Protein AF-A0A382YH97-F1 (afdb_monomer_lite)

pLDDT: mean 84.21, std 9.86, range [44.25, 97.88]

Radius of gyration: 68.66 Å; chains: 1; bounding box: 132×44×190 Å

Organism: NCBI:txid408172

InterPro domains:
  IPR027705 Flotillin family [PTHR13806] (41-258)

Structure (mmCIF, N/CA/C/O backbone):
data_AF-A0A382YH97-F1
#
_entry.id   AF-A0A382YH97-F1
#
loop_
_atom_site.group_PDB
_atom_site.id
_atom_site.type_symbol
_atom_site.label_atom_id
_atom_site.label_alt_id
_atom_site.label_comp_id
_atom_site.label_asym_id
_atom_site.label_entity_id
_atom_site.label_seq_id
_atom_site.pdbx_PDB_ins_code
_atom_site.Cartn_x
_atom_site.Cartn_y
_atom_site.Cartn_z
_atom_site.occupancy
_atom_site.B_iso_or_equiv
_atom_site.auth_seq_id
_atom_site.auth_comp_id
_atom_site.auth_asym_id
_atom_site.auth_atom_id
_atom_site.pdbx_PDB_model_num
ATOM 1 N N . ILE A 1 1 ? 6.482 5.752 -16.932 1.00 76.50 1 ILE A N 1
ATOM 2 C CA . ILE A 1 1 ? 7.876 5.885 -16.441 1.00 76.50 1 ILE A CA 1
ATOM 3 C C . ILE A 1 1 ? 8.528 7.041 -17.185 1.00 76.50 1 ILE A C 1
ATOM 5 O O . ILE A 1 1 ? 8.410 7.076 -18.403 1.00 76.50 1 ILE A O 1
ATOM 9 N N . VAL A 1 2 ? 9.173 7.966 -16.483 1.00 83.19 2 VAL A N 1
ATOM 10 C CA . VAL A 1 2 ? 10.033 9.010 -17.046 1.00 83.19 2 VAL A CA 1
ATOM 11 C C . VAL A 1 2 ? 11.457 8.695 -16.613 1.00 83.19 2 VAL A C 1
ATOM 13 O O . VAL A 1 2 ? 11.720 8.506 -15.424 1.00 83.19 2 VAL A O 1
ATOM 16 N N . VAL A 1 3 ? 12.354 8.589 -17.588 1.00 86.56 3 VAL A N 1
ATOM 17 C CA . VAL A 1 3 ? 13.761 8.247 -17.381 1.00 86.56 3 VAL A CA 1
ATOM 18 C C . VAL A 1 3 ? 14.615 9.257 -18.131 1.00 86.56 3 VAL A C 1
ATOM 20 O O . VAL A 1 3 ? 14.359 9.538 -19.301 1.00 86.56 3 VAL A O 1
ATOM 23 N N . ALA A 1 4 ? 15.615 9.799 -17.447 1.00 88.69 4 ALA A N 1
ATOM 24 C CA . ALA A 1 4 ? 16.628 10.665 -18.017 1.00 88.69 4 ALA A CA 1
ATOM 25 C C . ALA A 1 4 ? 17.878 9.839 -18.341 1.00 88.69 4 ALA A C 1
ATOM 27 O O . ALA A 1 4 ? 18.401 9.119 -17.489 1.00 88.69 4 ALA A O 1
ATOM 28 N N . PHE A 1 5 ? 18.351 9.955 -19.579 1.00 88.56 5 PHE A N 1
ATOM 29 C CA . PHE A 1 5 ? 19.572 9.313 -20.052 1.00 88.56 5 PHE A CA 1
ATOM 30 C C . PHE A 1 5 ? 20.650 10.376 -20.228 1.00 88.56 5 PHE A C 1
ATOM 32 O O . PHE A 1 5 ? 20.462 11.329 -20.986 1.00 88.56 5 PHE A O 1
ATOM 39 N N . TYR A 1 6 ? 21.778 10.201 -19.547 1.00 88.06 6 TYR A N 1
ATOM 40 C CA . TYR A 1 6 ? 22.937 11.071 -19.684 1.00 88.06 6 TYR A CA 1
ATOM 41 C C . TYR A 1 6 ? 23.917 10.417 -20.644 1.00 88.06 6 TYR A C 1
ATOM 43 O O . TYR A 1 6 ? 24.452 9.343 -20.370 1.00 88.06 6 TYR A O 1
ATOM 51 N N . ILE A 1 7 ? 24.125 11.055 -21.791 1.00 86.56 7 ILE A N 1
ATOM 52 C CA . ILE A 1 7 ? 25.067 10.603 -22.810 1.00 86.56 7 ILE A CA 1
ATOM 53 C C . ILE A 1 7 ? 26.174 11.633 -22.970 1.00 86.56 7 ILE A C 1
ATOM 55 O O . ILE A 1 7 ? 25.932 12.838 -22.901 1.00 86.56 7 ILE A O 1
ATOM 59 N N . LYS A 1 8 ? 27.387 11.156 -23.232 1.00 83.19 8 LYS A N 1
ATOM 60 C CA . LYS A 1 8 ? 28.523 12.013 -23.560 1.00 83.19 8 LYS A CA 1
ATOM 61 C C . LYS A 1 8 ? 29.226 11.529 -24.810 1.00 83.19 8 LYS A C 1
ATOM 63 O O . LYS A 1 8 ? 29.323 10.330 -25.057 1.00 83.19 8 LYS A O 1
ATOM 68 N N . VAL A 1 9 ? 29.766 12.472 -25.568 1.00 77.81 9 VAL A N 1
ATOM 69 C CA . VAL A 1 9 ? 30.821 12.17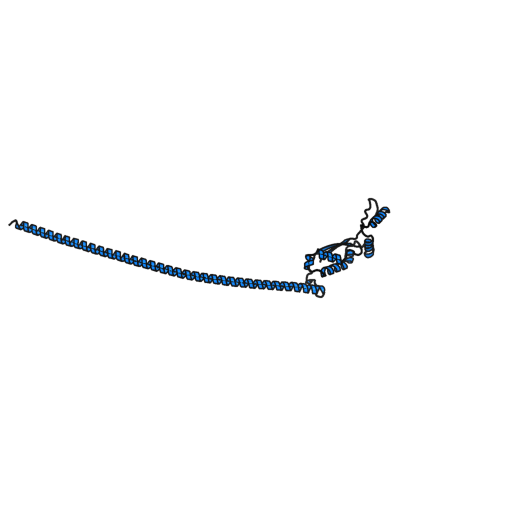3 -26.533 1.00 77.81 9 VAL A CA 1
ATOM 70 C C . VAL A 1 9 ? 32.127 12.368 -25.794 1.00 77.81 9 VAL A C 1
ATOM 72 O O . VAL A 1 9 ? 32.374 13.432 -25.225 1.00 77.81 9 VAL A O 1
ATOM 75 N N . ASN A 1 10 ? 32.961 11.337 -25.774 1.00 69.88 10 ASN A N 1
ATOM 76 C CA . ASN A 1 10 ? 34.305 11.489 -25.253 1.00 69.88 10 ASN A CA 1
ATOM 77 C C . ASN A 1 10 ? 35.066 12.379 -26.246 1.00 69.88 10 ASN A C 1
ATOM 79 O O . ASN A 1 10 ? 35.462 11.915 -27.310 1.00 69.88 10 ASN A O 1
ATOM 83 N N . TYR A 1 11 ? 35.211 13.665 -25.923 1.00 67.50 11 TYR A N 1
ATOM 84 C CA . TYR A 1 11 ? 36.037 14.597 -26.683 1.00 67.50 11 TYR A CA 1
ATOM 85 C C . TYR A 1 11 ? 37.346 14.846 -25.924 1.00 67.50 11 TYR A C 1
ATOM 87 O O . TYR A 1 11 ? 37.293 15.260 -24.759 1.00 67.50 11 TYR A O 1
ATOM 95 N N . PRO A 1 12 ? 38.522 14.594 -26.526 1.00 64.69 12 PRO A N 1
ATOM 96 C CA . PRO A 1 12 ? 39.796 14.902 -25.901 1.00 64.69 12 PRO A CA 1
ATOM 97 C C . PRO A 1 12 ? 39.894 16.414 -25.712 1.00 64.69 12 PRO A C 1
ATOM 99 O O . PRO A 1 12 ? 39.844 17.187 -26.670 1.00 64.69 12 PRO A O 1
ATOM 102 N N . LYS A 1 13 ? 40.028 16.856 -24.462 1.00 65.25 13 LYS A N 1
ATOM 103 C CA . LYS A 1 13 ? 40.293 18.264 -24.180 1.00 65.25 13 LYS A CA 1
ATOM 104 C C . LYS A 1 13 ? 41.777 18.527 -24.423 1.00 65.25 13 LYS A C 1
ATOM 106 O O . LYS A 1 13 ? 42.600 18.206 -23.571 1.00 65.25 13 LYS A O 1
ATOM 111 N N . VAL A 1 14 ? 42.100 19.115 -25.570 1.00 69.62 14 VAL A N 1
ATOM 112 C CA . VAL A 1 14 ? 43.449 19.616 -25.853 1.00 69.62 14 VAL A CA 1
ATOM 113 C C . VAL A 1 14 ? 43.621 20.942 -25.108 1.00 69.62 14 VAL A C 1
ATOM 115 O O . VAL A 1 14 ? 42.867 21.891 -25.331 1.00 69.62 14 VAL A O 1
ATOM 118 N N . ASN A 1 15 ? 44.574 21.003 -24.178 1.00 76.62 15 ASN A N 1
ATOM 119 C CA . ASN A 1 15 ? 44.917 22.245 -23.485 1.00 76.62 15 ASN A CA 1
ATOM 120 C C . ASN A 1 15 ? 45.930 23.018 -24.333 1.00 76.62 15 ASN A C 1
ATOM 122 O O . ASN A 1 15 ? 47.130 22.765 -24.253 1.00 76.62 15 ASN A O 1
ATOM 126 N N . TYR A 1 16 ? 45.435 23.950 -25.143 1.00 80.00 16 TYR A N 1
ATOM 127 C CA . TYR A 1 16 ? 46.284 24.869 -25.894 1.00 80.00 16 TYR A CA 1
ATOM 128 C C . TYR A 1 16 ? 46.872 25.932 -24.946 1.00 80.00 16 TYR A C 1
ATOM 130 O O . TYR A 1 16 ? 46.104 26.564 -24.215 1.00 80.00 16 TYR A O 1
ATOM 138 N N . PRO A 1 17 ? 48.203 26.128 -24.914 1.00 82.00 17 PRO A N 1
ATOM 139 C CA . PRO A 1 17 ? 48.830 27.239 -24.201 1.00 82.00 17 PRO A CA 1
ATOM 140 C C . PRO A 1 17 ? 48.345 28.599 -24.723 1.00 82.00 17 PRO A C 1
ATOM 142 O O . PRO A 1 17 ? 47.982 28.724 -25.894 1.00 82.00 17 PRO A O 1
ATOM 145 N N . ASP A 1 18 ? 48.375 29.629 -23.872 1.00 78.94 18 ASP A N 1
ATOM 146 C CA . ASP A 1 18 ? 47.971 30.987 -24.251 1.00 78.94 18 ASP A CA 1
ATOM 147 C C . ASP A 1 18 ? 48.744 31.471 -25.492 1.00 78.94 18 ASP A C 1
ATOM 149 O O . ASP A 1 18 ? 49.974 31.526 -25.496 1.00 78.94 18 ASP A O 1
ATOM 153 N N . GLY A 1 19 ? 48.007 31.829 -26.549 1.00 78.56 19 GLY A N 1
ATOM 154 C CA . GLY A 1 19 ? 48.562 32.297 -27.824 1.00 78.56 19 GLY A CA 1
ATOM 155 C C . GLY A 1 19 ? 48.766 31.219 -28.895 1.00 78.56 19 GLY A C 1
ATOM 156 O O . GLY A 1 19 ? 49.115 31.569 -30.020 1.00 78.56 19 GLY A O 1
ATOM 157 N N . VAL A 1 20 ? 48.513 29.938 -28.597 1.00 80.81 20 VAL A N 1
ATOM 158 C CA . VAL A 1 20 ? 48.566 28.853 -29.590 1.00 80.81 20 VAL A CA 1
ATOM 159 C C . VAL A 1 20 ? 47.185 28.642 -30.203 1.00 80.81 20 VAL A C 1
ATOM 161 O O . VAL A 1 20 ? 46.253 28.184 -29.542 1.00 80.81 20 VAL A O 1
ATOM 164 N N . GLU A 1 21 ? 47.046 28.952 -31.491 1.00 82.81 21 GLU A N 1
ATOM 165 C CA . GLU A 1 21 ? 45.813 28.666 -32.227 1.00 82.81 21 GLU A CA 1
ATOM 166 C C . GLU A 1 21 ? 45.683 27.158 -32.520 1.00 82.81 21 GLU A C 1
ATOM 168 O O . GLU A 1 21 ? 46.679 26.534 -32.905 1.00 82.81 21 GLU A O 1
ATOM 173 N N . PRO A 1 22 ? 44.478 26.561 -32.424 1.00 78.50 22 PRO A N 1
ATOM 174 C CA . PRO A 1 22 ? 44.271 25.133 -32.688 1.00 78.50 22 PRO A CA 1
ATOM 175 C C . PRO A 1 22 ? 44.729 24.669 -34.078 1.00 78.50 22 PRO A C 1
ATOM 177 O O . PRO A 1 22 ? 45.238 23.558 -34.220 1.00 78.50 22 PRO A O 1
ATOM 180 N N . ASP A 1 23 ? 44.596 25.533 -35.088 1.00 80.94 23 ASP A N 1
ATOM 181 C CA . ASP A 1 23 ? 44.947 25.230 -36.481 1.00 80.94 23 ASP A CA 1
ATOM 182 C C . ASP A 1 23 ? 46.430 25.472 -36.816 1.00 80.94 23 ASP A C 1
ATOM 184 O O . ASP A 1 23 ? 46.890 25.104 -37.908 1.00 80.94 23 ASP A O 1
ATOM 188 N N . SER A 1 24 ? 47.189 26.063 -35.884 1.00 86.31 24 SER A N 1
ATOM 189 C CA . SER A 1 24 ? 48.628 26.293 -36.026 1.00 86.31 24 SER A CA 1
ATOM 190 C C . SER A 1 24 ? 49.413 24.975 -36.029 1.00 86.31 24 SER A C 1
ATOM 192 O O . SER A 1 24 ? 48.932 23.935 -35.577 1.00 86.31 24 SER A O 1
ATOM 194 N N . ALA A 1 25 ? 50.649 25.001 -36.536 1.00 83.62 25 ALA A N 1
ATOM 195 C CA . ALA A 1 25 ? 51.511 23.817 -36.530 1.00 83.62 25 ALA A CA 1
ATOM 196 C C . ALA A 1 25 ? 51.752 23.290 -35.101 1.00 83.62 25 ALA A C 1
ATOM 198 O O . ALA A 1 25 ? 51.715 22.084 -34.880 1.00 83.62 25 ALA A O 1
ATOM 199 N N . GLU A 1 26 ? 51.919 24.192 -34.131 1.00 81.50 26 GLU A N 1
ATOM 200 C CA . GLU A 1 26 ? 52.096 23.861 -32.712 1.00 81.50 26 GLU A CA 1
ATOM 201 C C . GLU A 1 26 ? 50.804 23.303 -32.089 1.00 81.50 26 GLU A C 1
ATOM 203 O O . GLU A 1 26 ? 50.843 22.312 -31.360 1.00 81.50 26 GLU A O 1
ATOM 208 N N . GLY A 1 27 ? 49.644 23.866 -32.445 1.00 81.44 27 GLY A N 1
ATOM 209 C CA . GLY A 1 27 ? 48.335 23.361 -32.022 1.00 81.44 27 GLY A CA 1
ATOM 210 C C . GLY A 1 27 ? 48.033 21.950 -32.542 1.00 81.44 27 GLY A C 1
ATOM 211 O O . GLY A 1 27 ? 47.512 21.113 -31.803 1.00 81.44 27 GLY A O 1
ATOM 212 N N . LYS A 1 28 ? 48.417 21.643 -33.785 1.00 81.62 28 LYS A N 1
ATOM 213 C CA . LYS A 1 28 ? 48.241 20.307 -34.381 1.00 81.62 28 LYS A CA 1
ATOM 214 C C . LYS A 1 28 ? 49.115 19.244 -33.720 1.00 81.62 28 LYS A C 1
ATOM 216 O O . LYS A 1 28 ? 48.638 18.138 -33.500 1.00 81.62 28 LYS A O 1
ATOM 221 N N . VAL A 1 29 ? 50.348 19.583 -33.341 1.00 82.56 29 VAL A N 1
ATOM 222 C CA . VAL A 1 29 ? 51.234 18.662 -32.606 1.00 82.56 29 VAL A CA 1
ATOM 223 C C . VAL A 1 29 ? 50.662 18.344 -31.223 1.00 82.56 29 VAL A C 1
ATOM 225 O O . VAL A 1 29 ? 50.563 17.176 -30.859 1.00 82.56 29 VAL A O 1
ATOM 228 N N . LEU A 1 30 ? 50.192 19.356 -30.485 1.00 79.44 30 LEU A N 1
ATOM 229 C CA . LEU A 1 30 ? 49.526 19.156 -29.189 1.00 79.44 30 LEU A CA 1
ATOM 230 C C . LEU A 1 30 ? 48.261 18.294 -29.310 1.00 79.44 30 LEU A C 1
ATOM 232 O O . LEU A 1 30 ? 47.969 17.473 -28.437 1.00 79.44 30 LEU A O 1
ATOM 236 N N . TRP A 1 31 ? 47.509 18.472 -30.396 1.00 75.12 31 TRP A N 1
ATOM 237 C CA . TRP A 1 31 ? 46.348 17.649 -30.723 1.00 75.12 31 TRP A CA 1
ATOM 238 C C . TRP A 1 31 ? 46.755 16.187 -30.976 1.00 75.12 31 TRP A C 1
ATOM 240 O O . TRP A 1 31 ? 46.174 15.289 -30.371 1.00 75.12 31 TRP A O 1
ATOM 250 N N . GLU A 1 32 ? 47.790 15.935 -31.782 1.00 74.88 32 GLU A N 1
ATOM 251 C CA . GLU A 1 32 ? 48.299 14.582 -32.063 1.00 74.88 32 GLU A CA 1
ATOM 252 C C . GLU A 1 32 ? 48.856 13.888 -30.808 1.00 74.88 32 GLU A C 1
ATOM 254 O O . GLU A 1 32 ? 48.599 12.703 -30.585 1.00 74.88 32 GLU A O 1
ATOM 259 N N . GLU A 1 33 ? 49.568 14.615 -29.945 1.00 76.88 33 GLU A N 1
ATOM 260 C CA . GLU A 1 33 ? 50.068 14.098 -28.665 1.00 76.88 33 GLU A CA 1
ATOM 261 C C . GLU A 1 33 ? 48.929 13.741 -27.705 1.00 76.88 33 GLU A C 1
ATOM 263 O O . GLU A 1 33 ? 48.934 12.664 -27.100 1.00 76.88 33 GLU A O 1
ATOM 268 N N . THR A 1 34 ? 47.916 14.607 -27.606 1.00 73.44 34 THR A N 1
ATOM 269 C CA . THR A 1 34 ? 46.727 14.353 -26.780 1.00 73.44 34 THR A CA 1
ATOM 270 C C . THR A 1 34 ? 45.977 13.1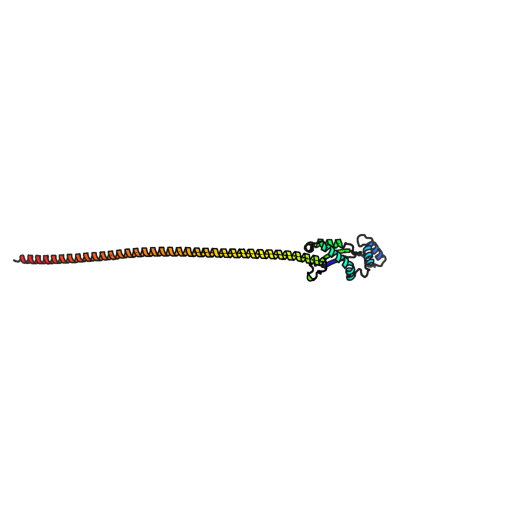15 -27.278 1.00 73.44 34 THR A C 1
ATOM 272 O O . THR A 1 34 ? 45.541 12.300 -26.465 1.00 73.44 34 THR A O 1
ATOM 275 N N . MET A 1 35 ? 45.900 12.917 -28.598 1.00 66.81 35 MET A N 1
ATOM 276 C CA . MET A 1 35 ? 45.179 11.797 -29.222 1.00 66.81 35 MET A CA 1
ATOM 277 C C . MET A 1 35 ? 45.916 10.465 -29.070 1.00 66.81 35 MET A C 1
ATOM 279 O O . MET A 1 35 ? 45.280 9.415 -28.996 1.00 66.81 35 MET A O 1
ATOM 283 N N . ASN A 1 36 ? 47.247 10.501 -28.979 1.00 69.00 36 ASN A N 1
ATOM 284 C CA . ASN A 1 36 ? 48.076 9.323 -28.726 1.00 69.00 36 ASN A CA 1
ATOM 285 C C . ASN A 1 36 ? 48.177 8.966 -27.232 1.00 69.00 36 ASN A C 1
ATOM 287 O O . ASN A 1 36 ? 48.573 7.849 -26.887 1.00 69.00 36 ASN A O 1
ATOM 291 N N . SER A 1 37 ? 47.808 9.880 -26.328 1.00 66.56 37 SER A N 1
ATOM 292 C CA . SER A 1 37 ? 47.741 9.592 -24.897 1.00 66.56 37 SER A CA 1
ATOM 293 C C . SER A 1 37 ? 46.524 8.701 -24.597 1.00 66.56 37 SER A C 1
ATOM 295 O O . SER A 1 37 ? 45.372 9.118 -24.661 1.00 66.56 37 SER A O 1
ATOM 297 N N . GLY A 1 38 ? 46.766 7.426 -24.280 1.00 54.78 38 GLY A N 1
ATOM 298 C CA . GLY A 1 38 ? 45.736 6.377 -24.167 1.00 54.78 38 GLY A CA 1
ATOM 299 C C . GLY A 1 38 ? 44.690 6.530 -23.046 1.00 54.78 38 GLY A C 1
ATOM 300 O O . GLY A 1 38 ? 44.029 5.550 -22.709 1.00 54.78 38 GLY A O 1
ATOM 301 N N . GLY A 1 39 ? 44.550 7.712 -22.439 1.00 53.97 39 GLY A N 1
ATOM 302 C CA . G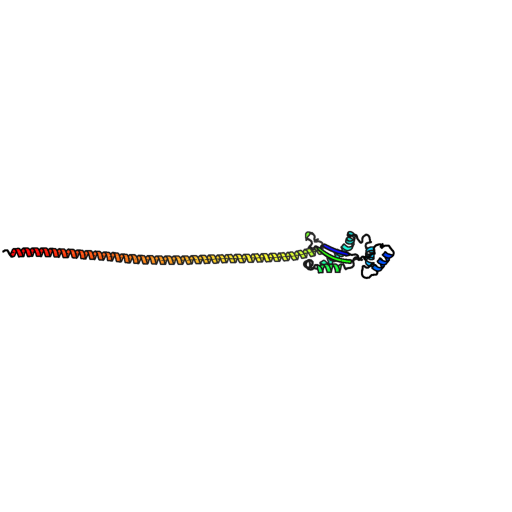LY A 1 39 ? 43.657 7.980 -21.308 1.00 53.97 39 GLY A CA 1
ATOM 303 C C . GLY A 1 39 ? 42.401 8.796 -21.628 1.00 53.97 39 GLY A C 1
ATOM 304 O O . GLY A 1 39 ? 41.476 8.800 -20.818 1.00 53.97 39 GLY A O 1
ATOM 305 N N . GLN A 1 40 ? 42.316 9.475 -22.774 1.00 53.78 40 GLN A N 1
ATOM 306 C CA . GLN A 1 40 ? 41.185 10.355 -23.078 1.00 53.78 40 GLN A CA 1
ATOM 307 C C . GLN A 1 40 ? 40.693 10.147 -24.504 1.00 53.78 40 GLN A C 1
ATOM 309 O O . GLN A 1 40 ? 41.377 10.519 -25.442 1.00 53.78 40 GLN A O 1
ATOM 314 N N . ALA A 1 41 ? 39.468 9.623 -24.622 1.00 56.78 41 ALA A N 1
ATOM 315 C CA . ALA A 1 41 ? 38.628 9.666 -25.819 1.00 56.78 41 ALA A CA 1
ATOM 316 C C . ALA A 1 41 ? 39.247 9.101 -27.109 1.00 56.78 41 ALA A C 1
ATOM 318 O O . ALA A 1 41 ? 40.081 9.724 -27.760 1.00 56.78 41 ALA A O 1
ATOM 319 N N . LYS A 1 42 ? 38.755 7.942 -27.557 1.00 66.19 42 LYS A N 1
ATOM 320 C CA . LYS A 1 42 ? 39.163 7.394 -28.850 1.00 66.19 42 LYS A CA 1
ATOM 321 C C . LYS A 1 42 ? 38.707 8.362 -29.938 1.00 66.19 42 LYS A C 1
ATOM 323 O O . LYS A 1 42 ? 37.511 8.561 -30.115 1.00 66.19 42 LYS A O 1
ATOM 328 N N . TYR A 1 43 ? 39.645 8.928 -30.692 1.00 68.62 43 TYR A N 1
ATOM 329 C CA . TYR A 1 43 ? 39.359 9.657 -31.933 1.00 68.62 43 TYR A CA 1
ATOM 330 C C . TYR A 1 43 ? 38.362 8.892 -32.829 1.00 68.62 43 TYR A C 1
ATOM 332 O O . TYR A 1 43 ? 37.491 9.486 -33.460 1.00 68.62 43 TYR A O 1
ATOM 340 N N . GLU A 1 44 ? 38.422 7.558 -32.783 1.00 74.00 44 GLU A N 1
ATOM 341 C CA . GLU A 1 44 ? 37.471 6.641 -33.413 1.00 74.00 44 GLU A CA 1
ATOM 342 C C . GLU A 1 44 ? 36.006 6.878 -33.009 1.00 74.00 44 GLU A C 1
ATOM 344 O O . GLU A 1 44 ? 35.129 6.780 -33.859 1.00 74.00 44 GLU A O 1
ATOM 349 N N . ASP A 1 45 ? 35.713 7.193 -31.745 1.00 77.12 45 ASP A N 1
ATOM 350 C CA . ASP A 1 45 ? 34.345 7.417 -31.263 1.00 77.12 45 ASP A CA 1
ATOM 351 C C . ASP A 1 45 ? 33.782 8.726 -31.830 1.00 77.12 45 ASP A C 1
ATOM 353 O O . ASP A 1 45 ? 32.662 8.750 -32.338 1.00 77.12 45 ASP A O 1
ATOM 357 N N . ILE A 1 46 ? 34.593 9.791 -31.866 1.00 77.12 46 ILE A N 1
ATOM 358 C CA . ILE A 1 46 ? 34.225 11.056 -32.525 1.00 77.12 46 ILE A CA 1
ATOM 359 C C . ILE A 1 46 ? 34.018 10.834 -34.023 1.00 77.12 46 ILE A C 1
ATOM 361 O O . ILE A 1 46 ? 33.045 11.324 -34.596 1.00 77.12 46 ILE A O 1
ATOM 365 N N . GLN A 1 47 ? 34.915 10.083 -34.663 1.00 79.69 47 GLN A N 1
ATOM 366 C CA . GLN A 1 47 ? 34.821 9.780 -36.084 1.00 79.69 47 GLN A CA 1
ATOM 367 C C . GLN A 1 47 ? 33.552 8.978 -36.403 1.00 79.69 47 GLN A C 1
ATOM 369 O O . GLN A 1 47 ? 32.862 9.302 -37.369 1.00 79.69 47 GLN A O 1
ATOM 374 N N . LYS A 1 48 ? 33.195 7.987 -35.575 1.00 80.81 48 LYS A N 1
ATOM 375 C CA . LYS A 1 48 ? 31.940 7.226 -35.697 1.00 80.81 48 LYS A CA 1
ATOM 376 C C . LYS A 1 48 ? 30.716 8.127 -35.569 1.00 80.81 48 LYS A C 1
ATOM 378 O O . LYS A 1 48 ? 29.809 8.026 -36.395 1.00 80.81 48 LYS A O 1
ATOM 383 N N . VAL A 1 49 ? 30.700 9.031 -34.587 1.00 81.62 49 VAL A N 1
ATOM 384 C CA . VAL A 1 49 ? 29.605 9.997 -34.409 1.00 81.62 49 VAL A CA 1
ATOM 385 C C . VAL A 1 49 ? 29.493 10.916 -35.625 1.00 81.62 49 VAL A C 1
ATOM 387 O O . VAL A 1 49 ? 28.410 11.060 -36.194 1.00 81.62 49 VAL A O 1
ATOM 390 N N . ALA A 1 50 ? 30.611 11.483 -36.080 1.00 80.44 50 ALA A N 1
ATOM 391 C CA . ALA A 1 50 ? 30.650 12.366 -37.241 1.00 80.44 50 ALA A CA 1
ATOM 392 C C . ALA A 1 50 ? 30.201 11.660 -38.532 1.00 80.44 50 ALA A C 1
ATOM 394 O O . ALA A 1 50 ? 29.502 12.264 -39.341 1.00 80.44 50 ALA A O 1
ATOM 395 N N . GLN A 1 51 ? 30.548 10.383 -38.716 1.00 80.56 51 GLN A N 1
ATOM 396 C CA . GLN A 1 51 ? 30.126 9.585 -39.872 1.00 80.56 51 GLN A CA 1
ATOM 397 C C . GLN A 1 51 ? 28.652 9.170 -39.812 1.00 80.56 51 GLN A C 1
ATOM 399 O O . GLN A 1 51 ? 27.995 9.111 -40.848 1.00 80.56 51 GLN A O 1
ATOM 404 N N . THR A 1 52 ? 28.131 8.875 -38.619 1.00 77.44 52 THR A N 1
ATOM 405 C CA . THR A 1 52 ? 26.768 8.346 -38.447 1.00 77.44 52 THR A CA 1
ATOM 406 C C . THR A 1 52 ? 25.724 9.459 -38.390 1.00 77.44 52 THR A C 1
ATOM 408 O O . THR A 1 52 ? 24.649 9.337 -38.972 1.00 77.44 52 THR A O 1
ATOM 411 N N . VAL A 1 53 ? 26.031 10.546 -37.678 1.00 78.38 53 VAL A N 1
ATOM 412 C CA . VAL A 1 53 ? 25.080 11.622 -37.351 1.00 78.38 53 VAL A CA 1
ATOM 413 C C . VAL A 1 53 ? 25.417 12.917 -38.096 1.00 78.38 53 VAL A C 1
ATOM 415 O O . VAL A 1 53 ? 24.512 13.654 -38.489 1.00 78.38 53 VAL A O 1
ATOM 418 N N . GLY A 1 54 ? 26.705 13.170 -38.351 1.00 78.50 54 GLY A N 1
ATOM 419 C CA . GLY A 1 54 ? 27.211 14.434 -38.891 1.00 78.50 54 GLY A CA 1
ATOM 420 C C . GLY A 1 54 ? 27.539 15.444 -37.788 1.00 78.50 54 GLY A C 1
ATOM 421 O O . GLY A 1 54 ? 26.840 15.521 -36.780 1.00 78.50 54 GLY A O 1
ATOM 422 N N . CYS A 1 55 ? 28.596 16.243 -37.974 1.00 73.81 55 CYS A N 1
ATOM 423 C CA . CYS A 1 55 ? 29.110 17.158 -36.942 1.00 73.81 55 CYS A CA 1
ATOM 424 C C . CYS A 1 55 ? 28.084 18.199 -36.466 1.00 73.81 55 CYS A C 1
ATOM 426 O O . CYS A 1 55 ? 28.030 18.502 -35.281 1.00 73.81 55 CYS A O 1
ATOM 428 N N . GLU A 1 56 ? 27.258 18.723 -37.374 1.00 73.25 56 GLU A N 1
ATOM 429 C CA . GLU A 1 56 ? 26.246 19.744 -37.061 1.00 73.25 56 GLU A CA 1
ATOM 430 C C . GLU A 1 56 ? 25.073 19.175 -36.247 1.00 73.25 56 GLU A C 1
ATOM 432 O O . GLU A 1 56 ? 24.503 19.853 -35.401 1.00 73.25 56 GLU A O 1
ATOM 437 N N . ARG A 1 57 ? 24.740 17.897 -36.463 1.00 74.06 57 ARG A N 1
ATOM 438 C CA . ARG A 1 57 ? 23.625 17.210 -35.794 1.00 74.06 57 ARG A CA 1
ATOM 439 C C . ARG A 1 57 ? 24.062 16.488 -34.521 1.00 74.06 57 ARG A C 1
ATOM 441 O O . ARG A 1 57 ? 23.216 16.071 -33.740 1.00 74.06 57 ARG A O 1
ATOM 448 N N . ALA A 1 58 ? 25.370 16.346 -34.304 1.00 76.44 58 ALA A N 1
ATOM 449 C CA . ALA A 1 58 ? 25.934 15.648 -33.154 1.00 76.44 58 ALA A CA 1
ATOM 450 C C . ALA A 1 58 ? 25.662 16.353 -31.812 1.00 76.44 58 ALA A C 1
ATOM 452 O O . ALA A 1 58 ? 25.753 15.705 -30.767 1.00 76.44 58 ALA A O 1
ATOM 453 N N . THR A 1 59 ? 25.336 17.650 -31.841 1.00 76.38 59 THR A N 1
ATOM 454 C CA . THR A 1 59 ? 25.009 18.487 -30.674 1.00 76.38 59 THR A CA 1
ATOM 455 C C . THR A 1 59 ? 23.528 18.876 -30.592 1.00 76.38 59 THR A C 1
ATOM 457 O O . THR A 1 59 ? 23.121 19.498 -29.612 1.00 76.38 59 THR A O 1
ATOM 460 N N . ASP A 1 60 ? 22.712 18.505 -31.584 1.00 83.94 60 ASP A N 1
ATOM 461 C CA . ASP A 1 60 ? 21.279 18.805 -31.615 1.00 83.94 60 ASP A CA 1
ATOM 462 C C . ASP A 1 60 ? 20.497 17.786 -30.771 1.00 83.94 60 ASP A C 1
ATOM 464 O O . ASP A 1 60 ? 20.424 16.596 -31.091 1.00 83.94 60 ASP A O 1
ATOM 468 N N . ILE A 1 61 ? 19.887 18.270 -29.687 1.00 82.19 61 ILE A N 1
ATOM 469 C CA . ILE A 1 61 ? 19.146 17.453 -28.719 1.00 82.19 61 ILE A CA 1
ATOM 470 C C . ILE A 1 61 ? 17.983 16.708 -29.382 1.00 82.19 61 ILE A C 1
ATOM 472 O O . ILE A 1 61 ? 17.773 15.530 -29.085 1.00 82.19 61 ILE A O 1
ATOM 476 N N . ASP A 1 62 ? 17.238 17.349 -30.283 1.00 85.25 62 ASP A N 1
ATOM 477 C CA . ASP A 1 62 ? 16.059 16.730 -30.895 1.00 85.25 62 ASP A CA 1
ATOM 478 C C . ASP A 1 62 ? 16.471 15.600 -31.842 1.00 85.25 62 ASP A C 1
ATOM 480 O O . ASP A 1 62 ? 15.824 14.551 -31.894 1.00 85.25 62 ASP A O 1
ATOM 484 N N . LYS A 1 63 ? 17.608 15.758 -32.529 1.00 82.62 63 LYS A N 1
ATOM 485 C CA . LYS A 1 63 ? 18.172 14.702 -33.381 1.00 82.62 63 LYS A CA 1
ATOM 486 C C . LYS A 1 63 ? 18.765 13.549 -32.593 1.00 82.62 63 LYS A C 1
ATOM 488 O O . LYS A 1 63 ? 18.586 12.401 -32.995 1.00 82.62 63 LYS A O 1
ATOM 493 N N . LEU A 1 64 ? 19.410 13.821 -31.463 1.00 82.50 64 LEU A N 1
ATOM 494 C CA . LEU A 1 64 ? 19.889 12.767 -30.568 1.00 82.50 64 LEU A CA 1
ATOM 495 C C . LEU A 1 64 ? 18.734 11.958 -29.978 1.00 82.50 64 LEU A C 1
ATOM 497 O O . LEU A 1 64 ? 18.827 10.733 -29.893 1.00 82.50 64 LEU A O 1
ATOM 501 N N . ARG A 1 65 ? 17.627 12.621 -29.624 1.00 85.06 65 ARG A N 1
ATOM 502 C CA . ARG A 1 65 ? 16.407 11.937 -29.184 1.00 85.06 65 ARG A CA 1
ATOM 503 C C . ARG A 1 65 ? 15.875 11.016 -30.272 1.00 85.06 65 ARG A C 1
ATOM 505 O O . ARG A 1 65 ? 15.740 9.829 -30.011 1.00 85.06 65 ARG A O 1
ATOM 512 N N . GLU A 1 66 ? 15.669 11.524 -31.485 1.00 85.44 66 GLU A N 1
ATOM 513 C CA . GLU A 1 66 ? 15.188 10.732 -32.629 1.00 85.44 66 GLU A CA 1
ATOM 514 C C . GLU A 1 66 ? 16.074 9.495 -32.893 1.00 85.44 66 GLU A C 1
ATOM 516 O O . GLU A 1 66 ? 15.574 8.416 -33.208 1.00 85.44 66 GLU A O 1
ATOM 521 N N . LEU A 1 67 ? 17.392 9.629 -32.706 1.00 84.94 67 LEU A N 1
ATOM 522 C CA . LEU A 1 67 ? 18.361 8.568 -32.979 1.00 84.94 67 LEU A CA 1
ATOM 523 C C . LEU A 1 67 ? 18.354 7.439 -31.935 1.00 84.94 67 LEU A C 1
ATOM 525 O O . LEU A 1 67 ? 18.571 6.279 -32.289 1.00 84.94 67 LEU A O 1
ATOM 529 N N . PHE A 1 68 ? 18.108 7.757 -30.660 1.00 87.62 68 PHE A N 1
ATOM 530 C CA . PHE A 1 68 ? 18.188 6.784 -29.562 1.00 87.62 68 PHE A CA 1
ATOM 531 C C . PHE A 1 68 ? 16.840 6.400 -28.941 1.00 87.62 68 PHE A C 1
ATOM 533 O O . PHE A 1 68 ? 16.779 5.404 -28.219 1.00 87.62 68 PHE A O 1
ATOM 540 N N . GLU A 1 69 ? 15.756 7.122 -29.232 1.00 87.69 69 GLU A N 1
ATOM 541 C CA . GLU A 1 69 ? 14.438 6.915 -28.619 1.00 87.69 69 GLU A CA 1
ATOM 542 C C . GLU A 1 69 ? 13.934 5.479 -28.781 1.00 87.69 69 GLU A C 1
ATOM 544 O O . GLU A 1 69 ? 13.494 4.872 -27.803 1.00 87.69 69 GLU A O 1
ATOM 549 N N . ALA A 1 70 ? 14.069 4.893 -29.973 1.00 87.81 70 ALA A N 1
ATOM 550 C CA . ALA A 1 70 ? 13.671 3.507 -30.213 1.00 87.81 70 ALA A CA 1
ATOM 551 C C . ALA A 1 70 ? 14.459 2.521 -29.330 1.00 87.81 70 ALA A C 1
ATOM 553 O O . ALA A 1 70 ? 13.859 1.686 -28.651 1.00 87.81 70 ALA A O 1
ATOM 554 N N . LYS A 1 71 ? 15.791 2.669 -29.272 1.00 88.12 71 LYS A N 1
ATOM 555 C CA . LYS A 1 71 ? 16.684 1.800 -28.488 1.00 88.12 71 LYS A CA 1
ATOM 556 C C . LYS A 1 71 ? 16.421 1.927 -26.984 1.00 88.12 71 LYS A C 1
ATOM 558 O O . LYS A 1 71 ? 16.369 0.926 -26.273 1.00 88.12 71 LYS A O 1
ATOM 563 N N . PHE A 1 72 ? 16.221 3.148 -26.490 1.00 90.75 72 PHE A N 1
ATOM 564 C CA . PHE A 1 72 ? 15.912 3.389 -25.079 1.00 90.75 72 PHE A CA 1
ATOM 565 C C . PHE A 1 72 ? 14.509 2.895 -24.709 1.00 90.75 72 PHE A C 1
ATOM 567 O O . PHE A 1 72 ? 14.338 2.278 -23.658 1.00 90.75 72 PHE A O 1
ATOM 574 N N . SER A 1 73 ? 13.513 3.092 -25.579 1.00 88.88 73 SER A N 1
ATOM 575 C CA . SER A 1 73 ? 12.152 2.574 -25.380 1.00 88.88 73 SER A CA 1
ATOM 576 C C . SER A 1 73 ? 12.134 1.046 -25.302 1.00 88.88 73 SER A C 1
ATOM 578 O O . SER A 1 73 ? 11.482 0.472 -24.429 1.00 88.88 73 SER A O 1
ATOM 580 N N . GLU A 1 74 ? 12.883 0.374 -26.176 1.00 88.12 74 GLU A N 1
ATOM 581 C CA . GLU A 1 74 ? 13.028 -1.082 -26.159 1.00 88.12 74 GLU A CA 1
ATOM 582 C C . GLU A 1 74 ? 13.707 -1.580 -24.878 1.00 88.12 74 GLU A C 1
ATOM 584 O O . GLU A 1 74 ? 13.215 -2.517 -24.242 1.00 88.12 74 GLU A O 1
ATOM 589 N N . ALA A 1 75 ? 14.785 -0.920 -24.447 1.00 90.19 75 ALA A N 1
ATOM 590 C CA . ALA A 1 75 ? 15.482 -1.282 -23.219 1.00 90.19 75 ALA A CA 1
ATOM 591 C C . ALA A 1 75 ? 14.602 -1.129 -21.975 1.00 90.19 75 ALA A C 1
ATOM 593 O O . ALA A 1 75 ? 14.562 -2.027 -21.134 1.00 90.19 75 ALA A O 1
ATOM 594 N N . LEU A 1 76 ? 13.840 -0.035 -21.887 1.00 89.25 76 LEU A N 1
ATOM 595 C CA . LEU A 1 76 ? 12.891 0.193 -20.797 1.00 89.25 76 LEU A CA 1
ATOM 596 C C . LEU A 1 76 ? 11.807 -0.886 -20.750 1.00 89.25 76 LEU A C 1
ATOM 598 O O . LEU A 1 76 ? 11.504 -1.409 -19.677 1.00 89.25 76 LEU A O 1
ATOM 602 N N . LYS A 1 77 ? 11.244 -1.253 -21.907 1.00 85.75 77 LYS A N 1
ATOM 603 C CA . LYS A 1 77 ? 10.227 -2.312 -21.999 1.00 85.75 77 LYS A CA 1
ATOM 604 C C . LYS A 1 77 ? 10.796 -3.675 -21.616 1.00 85.75 77 LYS A C 1
ATOM 606 O O . LYS A 1 77 ? 10.117 -4.445 -20.945 1.00 85.75 77 LYS A O 1
ATOM 611 N N . THR A 1 78 ? 12.023 -3.970 -22.027 1.00 88.25 78 THR A N 1
ATOM 612 C CA . THR A 1 78 ? 12.684 -5.250 -21.747 1.00 88.25 78 THR A CA 1
ATOM 613 C C . THR A 1 78 ? 13.025 -5.375 -20.267 1.00 88.25 78 THR A C 1
ATOM 615 O O . THR A 1 78 ? 12.585 -6.323 -19.624 1.00 88.25 78 THR A O 1
ATOM 618 N N . ALA A 1 79 ? 13.700 -4.375 -19.694 1.00 88.88 79 ALA A N 1
ATOM 619 C CA . ALA A 1 79 ? 14.028 -4.354 -18.270 1.00 88.88 79 ALA A CA 1
ATOM 620 C C . ALA A 1 79 ? 12.765 -4.379 -17.390 1.00 88.88 79 ALA A C 1
ATOM 622 O O . ALA A 1 79 ? 12.724 -5.083 -16.383 1.00 88.88 79 ALA A O 1
ATOM 623 N N . GLY A 1 80 ? 11.712 -3.660 -17.796 1.00 84.44 80 GLY A N 1
ATOM 624 C CA . GLY A 1 80 ? 10.446 -3.615 -17.066 1.00 84.44 80 GLY A CA 1
ATOM 625 C C . GLY A 1 80 ? 9.697 -4.951 -17.056 1.00 84.44 80 GLY A C 1
ATOM 626 O O . GLY A 1 80 ? 9.075 -5.282 -16.053 1.00 84.44 80 GLY A O 1
ATOM 627 N N . LYS A 1 81 ? 9.783 -5.749 -18.131 1.00 83.12 81 LYS A N 1
ATOM 628 C CA . LYS A 1 81 ? 9.139 -7.075 -18.215 1.00 83.12 81 LYS A CA 1
ATOM 629 C C . LYS A 1 81 ? 9.746 -8.113 -17.272 1.00 83.12 81 LYS A C 1
ATOM 631 O O . LYS A 1 81 ? 9.058 -9.050 -16.883 1.00 83.12 81 LYS A O 1
ATOM 636 N N . GLU A 1 82 ? 11.016 -7.968 -16.913 1.00 84.75 82 GLU A N 1
ATOM 637 C CA . GLU A 1 82 ? 11.706 -8.909 -16.025 1.00 84.75 82 GLU A CA 1
ATOM 638 C C . GLU A 1 82 ? 11.502 -8.618 -14.533 1.00 84.75 82 GLU A C 1
ATOM 640 O O . GLU A 1 82 ? 12.037 -9.338 -13.686 1.00 84.75 82 GLU A O 1
ATOM 645 N N . MET A 1 83 ? 10.805 -7.534 -14.191 1.00 84.31 83 MET A N 1
ATOM 646 C CA . MET A 1 83 ? 10.636 -7.084 -12.814 1.00 84.31 83 MET A CA 1
ATOM 647 C C . MET A 1 83 ? 9.164 -7.041 -12.422 1.00 84.31 83 MET A C 1
ATOM 649 O O . MET A 1 83 ? 8.276 -6.748 -13.220 1.00 84.31 83 MET A O 1
ATOM 653 N N . GLU A 1 84 ? 8.899 -7.309 -11.147 1.00 82.25 84 GLU A N 1
ATOM 654 C CA . GLU A 1 84 ? 7.576 -7.091 -10.576 1.00 82.25 84 GLU A CA 1
ATOM 655 C C . GLU A 1 84 ? 7.345 -5.604 -10.311 1.00 82.25 84 GLU A C 1
ATOM 657 O O . GLU A 1 84 ? 8.259 -4.882 -9.912 1.00 82.25 84 GLU A O 1
ATOM 662 N N . PHE A 1 85 ? 6.100 -5.153 -10.473 1.00 76.06 85 PHE A N 1
ATOM 663 C CA . PHE A 1 85 ? 5.738 -3.742 -10.326 1.00 76.06 85 PHE A CA 1
ATOM 664 C C . PHE A 1 85 ? 6.145 -3.157 -8.966 1.00 76.06 85 PHE A C 1
ATOM 666 O O . PHE A 1 85 ? 6.708 -2.069 -8.907 1.00 76.06 85 PHE A O 1
ATOM 673 N N . THR A 1 86 ? 5.932 -3.894 -7.874 1.00 79.69 86 THR A N 1
ATOM 674 C CA . THR A 1 86 ? 6.342 -3.489 -6.520 1.00 79.69 86 THR A CA 1
ATOM 675 C C . THR A 1 86 ? 7.854 -3.300 -6.405 1.00 79.69 86 THR A C 1
ATOM 677 O O . THR A 1 86 ? 8.303 -2.327 -5.797 1.00 79.69 86 THR A O 1
ATOM 680 N N . LYS A 1 87 ? 8.644 -4.168 -7.049 1.00 83.94 87 LYS A N 1
ATOM 681 C CA . LYS A 1 87 ? 10.111 -4.092 -7.041 1.00 83.94 87 LYS A CA 1
ATOM 682 C C . LYS A 1 87 ? 10.655 -2.900 -7.815 1.00 83.94 87 LYS A C 1
ATOM 684 O O . LYS A 1 87 ? 11.722 -2.407 -7.476 1.00 83.94 87 LYS A O 1
ATOM 689 N N . LEU A 1 88 ? 9.919 -2.378 -8.796 1.00 81.38 88 LEU A N 1
ATOM 690 C CA . LEU A 1 88 ? 10.327 -1.160 -9.503 1.00 81.38 88 LEU A CA 1
ATOM 691 C C . LEU A 1 88 ? 10.393 0.067 -8.568 1.00 81.38 88 LEU A C 1
ATOM 693 O O . LEU A 1 88 ? 11.145 1.003 -8.840 1.00 81.38 88 LEU A O 1
ATOM 697 N N . TYR A 1 89 ? 9.643 0.065 -7.457 1.00 76.12 89 TYR A N 1
ATOM 698 C CA . TYR A 1 89 ? 9.690 1.130 -6.448 1.00 76.12 89 TYR A CA 1
ATOM 699 C C . TYR A 1 89 ? 10.767 0.906 -5.393 1.00 76.12 89 TYR A C 1
ATOM 701 O O . TYR A 1 89 ? 11.397 1.876 -4.969 1.00 76.12 89 TYR A O 1
ATOM 709 N N . THR A 1 90 ? 10.961 -0.342 -4.962 1.00 82.44 90 THR A N 1
ATOM 710 C CA . THR A 1 90 ? 11.904 -0.674 -3.887 1.00 82.44 90 THR A CA 1
ATOM 711 C C . THR A 1 90 ? 13.338 -0.792 -4.397 1.00 82.44 90 THR A C 1
ATOM 713 O O . THR A 1 90 ? 14.249 -0.253 -3.776 1.00 82.44 90 THR A O 1
ATOM 716 N N . ASP A 1 91 ? 13.530 -1.396 -5.572 1.00 86.62 91 ASP A N 1
ATOM 717 C CA . ASP A 1 91 ? 14.835 -1.790 -6.111 1.00 86.62 91 ASP A CA 1
ATOM 718 C C . ASP A 1 91 ? 15.170 -0.987 -7.378 1.00 86.62 91 ASP A C 1
ATOM 720 O O . ASP A 1 91 ? 15.510 -1.52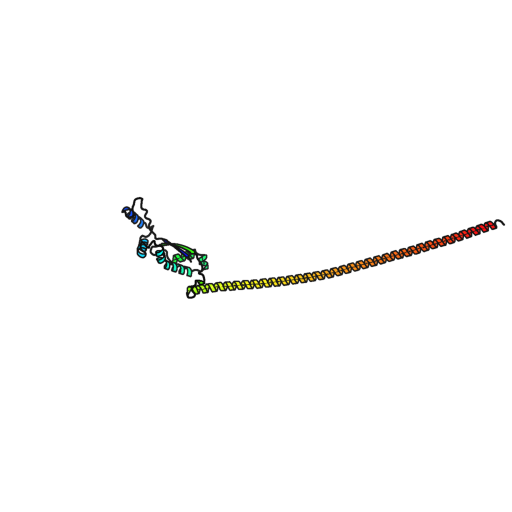8 -8.433 1.00 86.62 91 ASP A O 1
ATOM 724 N N . ARG A 1 92 ? 15.095 0.349 -7.281 1.00 85.44 92 ARG A N 1
ATOM 725 C CA . ARG A 1 92 ? 15.387 1.256 -8.412 1.00 85.44 92 ARG A CA 1
ATOM 726 C C . ARG A 1 92 ? 16.786 1.059 -9.005 1.00 85.44 92 ARG A C 1
ATOM 728 O O . ARG A 1 92 ? 16.970 1.274 -10.200 1.00 85.44 92 ARG A O 1
ATOM 735 N N . LEU A 1 93 ? 17.760 0.667 -8.179 1.00 87.75 93 LEU A N 1
ATOM 736 C CA . LEU A 1 93 ? 19.129 0.394 -8.624 1.00 87.75 93 LEU A CA 1
ATOM 737 C C . LEU A 1 93 ? 19.183 -0.816 -9.562 1.00 87.75 93 LEU A C 1
ATOM 739 O O . LEU A 1 93 ? 19.805 -0.722 -10.613 1.00 87.75 93 LEU A O 1
ATOM 743 N N . ASP A 1 94 ? 18.470 -1.897 -9.235 1.00 89.69 94 ASP A N 1
ATOM 744 C CA . ASP A 1 94 ? 18.410 -3.091 -10.086 1.00 89.69 94 ASP A CA 1
ATOM 745 C C . ASP A 1 94 ? 17.741 -2.772 -11.428 1.00 89.69 94 ASP A C 1
ATOM 747 O O . ASP A 1 94 ? 18.262 -3.117 -12.488 1.00 89.69 94 ASP A O 1
ATOM 751 N N . PHE A 1 95 ? 16.642 -2.007 -11.409 1.00 88.38 95 PHE A N 1
ATOM 752 C CA . PHE A 1 95 ? 15.986 -1.575 -12.645 1.00 88.38 95 PHE A CA 1
ATOM 753 C C . PHE A 1 95 ? 16.912 -0.722 -13.521 1.00 88.38 95 PHE A C 1
ATOM 755 O O . PHE A 1 95 ? 17.011 -0.953 -14.728 1.00 88.38 95 PHE A O 1
ATOM 762 N N . ARG A 1 96 ? 17.639 0.228 -12.919 1.00 89.50 96 ARG A N 1
ATOM 763 C CA . ARG A 1 96 ? 18.639 1.043 -13.620 1.00 89.50 96 ARG A CA 1
ATOM 764 C C . ARG A 1 96 ? 19.731 0.176 -14.244 1.00 89.50 96 ARG A C 1
ATOM 766 O O . ARG A 1 96 ? 20.049 0.347 -15.419 1.00 89.50 96 ARG A O 1
ATOM 773 N N . ASP A 1 97 ? 20.285 -0.756 -13.480 1.00 90.12 97 ASP A N 1
ATOM 774 C CA . ASP A 1 97 ? 21.387 -1.599 -13.934 1.00 90.12 97 ASP A CA 1
ATOM 775 C C . ASP A 1 97 ? 20.931 -2.529 -15.072 1.00 90.12 97 ASP A C 1
ATOM 777 O O . ASP A 1 97 ? 21.641 -2.686 -16.067 1.00 90.12 97 ASP A O 1
ATOM 781 N N . LYS A 1 98 ? 19.700 -3.054 -15.008 1.00 90.69 98 LYS A N 1
ATOM 782 C CA . LYS A 1 98 ? 19.077 -3.795 -16.116 1.00 90.69 98 LYS A CA 1
ATOM 783 C C . LYS A 1 98 ? 18.907 -2.945 -17.372 1.00 90.69 98 LYS A C 1
ATOM 785 O O . LYS A 1 98 ? 19.243 -3.415 -18.457 1.00 90.69 98 LYS A O 1
ATOM 790 N N . ILE A 1 99 ? 18.442 -1.699 -17.250 1.00 90.56 99 ILE A N 1
ATOM 791 C CA . ILE A 1 99 ? 18.338 -0.780 -18.397 1.00 90.56 99 ILE A CA 1
ATOM 792 C C . ILE A 1 99 ? 19.717 -0.581 -19.044 1.00 90.56 99 ILE A C 1
ATOM 794 O O . ILE A 1 99 ? 19.849 -0.721 -20.260 1.00 90.56 99 ILE A O 1
ATOM 798 N N . ILE A 1 100 ? 20.752 -0.311 -18.240 1.00 90.50 100 ILE A N 1
ATOM 799 C CA . ILE A 1 100 ? 22.128 -0.125 -18.726 1.00 90.50 100 ILE A CA 1
ATOM 800 C C . ILE A 1 100 ? 22.641 -1.393 -19.423 1.00 90.50 100 ILE A C 1
ATOM 802 O O . ILE A 1 100 ? 23.266 -1.300 -20.479 1.00 90.50 100 ILE A O 1
ATOM 806 N N . ASN A 1 101 ? 22.349 -2.573 -18.874 1.00 90.38 101 ASN A N 1
ATOM 807 C CA . ASN A 1 101 ? 22.764 -3.849 -19.457 1.00 90.38 101 ASN A CA 1
ATOM 808 C C . ASN A 1 101 ? 22.112 -4.116 -20.821 1.00 90.38 101 ASN A C 1
ATOM 810 O O . ASN A 1 101 ? 22.790 -4.610 -21.719 1.00 90.38 101 ASN A O 1
ATOM 814 N N . VAL A 1 102 ? 20.833 -3.766 -21.002 1.00 89.88 102 VAL A N 1
ATOM 815 C CA . VAL A 1 102 ? 20.129 -3.954 -22.284 1.00 89.88 102 VAL A CA 1
ATOM 816 C C . VAL A 1 102 ? 20.602 -2.951 -23.343 1.00 89.88 102 VAL A C 1
ATOM 818 O O . VAL A 1 102 ? 20.788 -3.318 -24.501 1.00 89.88 102 VAL A O 1
ATOM 821 N N . ILE A 1 103 ? 20.829 -1.688 -22.967 1.00 89.06 103 ILE A N 1
ATOM 822 C CA . ILE A 1 103 ? 21.314 -0.656 -23.902 1.00 89.06 103 ILE A CA 1
ATOM 823 C C . ILE A 1 103 ? 22.772 -0.919 -24.308 1.00 89.06 103 ILE A C 1
ATOM 825 O O . ILE A 1 103 ? 23.150 -0.702 -25.469 1.00 89.06 103 ILE A O 1
ATOM 829 N N . GLY A 1 104 ? 23.583 -1.359 -23.344 1.00 85.00 104 GLY A N 1
ATOM 830 C CA . GLY A 1 104 ? 25.038 -1.358 -23.415 1.00 85.00 104 GLY A CA 1
ATOM 831 C C . GLY A 1 104 ? 25.639 0.015 -23.087 1.00 85.00 104 GLY A C 1
ATOM 832 O O . GLY A 1 104 ? 24.938 1.013 -22.929 1.00 85.00 104 GLY A O 1
ATOM 833 N N . ARG A 1 105 ? 26.973 0.073 -22.984 1.00 75.56 105 ARG A N 1
ATOM 834 C CA . ARG A 1 105 ? 27.709 1.323 -22.702 1.00 75.56 105 ARG A CA 1
ATOM 835 C C . ARG A 1 105 ? 28.152 2.088 -23.955 1.00 75.56 105 ARG A C 1
ATOM 837 O O . ARG A 1 105 ? 28.438 3.275 -23.843 1.00 75.56 105 ARG A O 1
ATOM 844 N N . ASP A 1 106 ? 28.196 1.426 -25.114 1.00 78.19 106 ASP A N 1
ATOM 845 C CA . ASP A 1 106 ? 28.565 2.022 -26.408 1.00 78.19 106 ASP A CA 1
ATOM 846 C C . ASP A 1 106 ? 27.309 2.314 -27.248 1.00 78.19 106 ASP A C 1
ATOM 848 O O . ASP A 1 106 ? 26.466 1.441 -27.491 1.00 78.19 106 ASP A O 1
ATOM 852 N N . LEU A 1 107 ? 27.176 3.570 -27.665 1.00 84.81 107 LEU A N 1
ATOM 853 C CA . LEU A 1 107 ? 26.054 4.139 -28.401 1.00 84.81 107 LEU A CA 1
ATOM 854 C C . LEU A 1 107 ? 26.551 4.772 -29.708 1.00 84.81 107 LEU A C 1
ATOM 856 O O . LEU A 1 107 ? 26.391 5.969 -29.931 1.00 84.81 107 LEU A O 1
ATOM 860 N N . ASN A 1 108 ? 27.160 3.970 -30.584 1.00 81.00 108 ASN A N 1
ATOM 861 C CA . ASN A 1 108 ? 27.698 4.428 -31.875 1.00 81.00 108 ASN A CA 1
ATOM 862 C C . ASN A 1 108 ? 28.706 5.587 -31.718 1.00 81.00 108 ASN A C 1
ATOM 864 O O . ASN A 1 108 ? 28.676 6.552 -32.480 1.00 81.00 108 ASN A O 1
ATOM 868 N N . GLY A 1 109 ? 29.583 5.498 -30.710 1.00 79.00 109 GLY A N 1
ATOM 869 C CA . GLY A 1 109 ? 30.565 6.537 -30.375 1.00 79.00 109 GLY A CA 1
ATOM 870 C C . GLY A 1 109 ? 30.100 7.547 -29.314 1.00 79.00 109 GLY A C 1
ATOM 871 O O . GLY A 1 109 ? 30.923 8.276 -28.761 1.00 79.00 109 GLY A O 1
ATOM 872 N N . TYR A 1 110 ? 28.815 7.551 -28.948 1.00 85.81 110 TYR A N 1
ATOM 873 C CA . TYR A 1 110 ? 28.377 8.120 -27.672 1.00 85.81 110 TYR A CA 1
ATOM 874 C C . TYR A 1 110 ? 28.600 7.096 -26.551 1.00 85.81 110 TYR A C 1
ATOM 876 O O . TYR A 1 110 ? 28.501 5.888 -26.763 1.00 85.81 110 TYR A O 1
ATOM 884 N N . ALA A 1 111 ? 28.868 7.571 -25.340 1.00 85.12 111 ALA A N 1
ATOM 885 C CA . ALA A 1 111 ? 28.925 6.750 -24.139 1.00 85.12 111 ALA A CA 1
ATOM 886 C C . ALA A 1 111 ? 27.731 7.070 -23.239 1.00 85.12 111 ALA A C 1
ATOM 888 O O . ALA A 1 111 ? 27.452 8.241 -22.971 1.00 85.12 111 ALA A O 1
ATOM 889 N N . LEU A 1 112 ? 27.049 6.030 -22.754 1.00 88.00 112 LEU A N 1
ATOM 890 C CA . LEU A 1 112 ? 26.042 6.180 -21.707 1.00 88.00 112 LEU A CA 1
ATOM 891 C C . LEU A 1 112 ? 26.758 6.422 -20.372 1.00 88.00 112 LEU A C 1
ATOM 893 O O . LEU A 1 112 ? 27.496 5.560 -19.896 1.00 88.00 112 LEU A O 1
ATOM 897 N N . GLU A 1 113 ? 26.574 7.608 -19.799 1.00 85.44 113 GLU A N 1
ATOM 898 C CA . GLU A 1 113 ? 27.201 8.016 -18.542 1.00 85.44 113 GLU A CA 1
ATOM 899 C C . GLU A 1 113 ? 26.380 7.570 -17.337 1.00 85.44 113 GLU A C 1
ATOM 901 O O . GLU A 1 113 ? 26.921 6.927 -16.439 1.00 85.44 113 GLU A O 1
ATOM 906 N N . ASP A 1 114 ? 25.083 7.875 -17.339 1.00 85.81 114 ASP A N 1
ATOM 907 C CA . ASP A 1 114 ? 24.171 7.478 -16.270 1.00 85.81 114 ASP A CA 1
ATOM 908 C C . ASP A 1 114 ? 22.718 7.408 -16.761 1.00 85.81 114 ASP A C 1
ATOM 910 O O . ASP A 1 114 ? 22.351 7.964 -17.803 1.00 85.81 114 ASP A O 1
ATOM 914 N N . VAL A 1 115 ? 21.885 6.720 -15.985 1.00 89.50 115 VAL A N 1
ATOM 915 C CA . VAL A 1 115 ? 20.443 6.598 -16.190 1.00 89.50 115 VAL A CA 1
ATOM 916 C C . VAL A 1 115 ? 19.741 6.937 -14.882 1.00 89.50 115 VAL A C 1
ATOM 918 O O . VAL A 1 115 ? 19.903 6.242 -13.880 1.00 89.50 115 VAL A O 1
ATOM 921 N N . ALA A 1 116 ? 18.914 7.979 -14.896 1.00 87.38 116 ALA A N 1
ATOM 922 C CA . ALA A 1 116 ? 18.138 8.396 -13.735 1.00 87.38 116 ALA A CA 1
ATOM 923 C C . ALA A 1 116 ? 16.644 8.159 -13.965 1.00 87.38 116 ALA A C 1
ATOM 925 O O . ALA A 1 116 ? 16.074 8.581 -14.969 1.00 87.38 116 ALA A O 1
ATOM 926 N N . ILE A 1 117 ? 15.989 7.492 -13.015 1.00 85.75 117 ILE A N 1
ATOM 927 C CA . ILE A 1 117 ? 14.540 7.264 -13.042 1.00 85.75 117 ILE A CA 1
ATOM 928 C C . ILE A 1 117 ? 13.874 8.416 -12.290 1.00 85.75 117 ILE A C 1
ATOM 930 O O . ILE A 1 117 ? 13.897 8.446 -11.058 1.00 85.75 117 ILE A O 1
ATOM 934 N N . ASP A 1 118 ? 13.292 9.345 -13.041 1.00 82.00 118 ASP A N 1
ATOM 935 C CA . ASP A 1 118 ? 12.658 10.554 -12.512 1.00 82.00 118 ASP A CA 1
ATOM 936 C C . ASP A 1 118 ? 11.282 10.220 -11.915 1.00 82.00 118 ASP A C 1
ATOM 938 O O . ASP A 1 118 ? 11.027 10.395 -10.723 1.00 82.00 118 ASP A O 1
ATOM 942 N N . TYR A 1 119 ? 10.423 9.585 -12.716 1.00 80.31 119 TYR A N 1
ATOM 943 C CA . TYR A 1 119 ? 9.042 9.314 -12.331 1.00 80.31 119 TYR A CA 1
ATOM 944 C C . TYR A 1 119 ? 8.595 7.907 -12.713 1.00 80.31 119 TYR A C 1
ATOM 946 O O . TYR A 1 119 ? 8.787 7.442 -13.838 1.00 80.31 119 TYR A O 1
ATOM 954 N N . LEU A 1 120 ? 7.949 7.219 -11.778 1.00 81.00 120 LEU A N 1
ATOM 955 C CA . LEU A 1 120 ? 7.427 5.874 -11.977 1.00 81.00 120 LEU A CA 1
ATOM 956 C C . LEU A 1 120 ? 6.010 5.803 -11.417 1.00 81.00 120 LEU A C 1
ATOM 958 O O . LEU A 1 120 ? 5.816 5.779 -10.204 1.00 81.00 120 LEU A O 1
ATOM 962 N N . GLU A 1 121 ? 5.035 5.717 -12.312 1.00 81.00 121 GLU A N 1
ATOM 963 C CA . GLU A 1 121 ? 3.642 5.466 -11.965 1.00 81.00 121 GLU A CA 1
ATOM 964 C C . GLU A 1 121 ? 3.028 4.426 -12.888 1.00 81.00 121 GLU A C 1
ATOM 966 O O . GLU A 1 121 ? 3.469 4.234 -14.030 1.00 81.00 121 GLU A O 1
ATOM 971 N N . GLN A 1 122 ? 2.010 3.757 -12.352 1.00 82.06 122 GLN A N 1
ATOM 972 C CA . GLN A 1 122 ? 1.128 2.896 -13.114 1.00 82.06 122 GLN A CA 1
ATOM 973 C C . GLN A 1 122 ? 0.349 3.738 -14.120 1.00 82.06 122 GLN A C 1
ATOM 975 O O . GLN A 1 122 ? -0.210 4.779 -13.781 1.00 82.06 122 GLN A O 1
ATOM 980 N N . THR A 1 123 ? 0.277 3.259 -15.357 1.00 83.62 123 THR A N 1
ATOM 981 C CA . THR A 1 123 ? -0.615 3.846 -16.352 1.00 83.62 123 THR A CA 1
ATOM 982 C C . THR A 1 123 ? -2.070 3.680 -15.890 1.00 83.62 123 THR A C 1
ATOM 984 O O . THR A 1 123 ? -2.470 2.555 -15.579 1.00 83.62 123 THR A O 1
ATOM 987 N N . PRO A 1 124 ? -2.865 4.764 -15.838 1.00 87.06 124 PRO A N 1
ATOM 988 C CA . PRO A 1 124 ? -4.295 4.684 -15.561 1.00 87.06 124 PRO A CA 1
ATOM 989 C C . PRO A 1 124 ? -5.007 3.699 -16.500 1.00 87.06 124 PRO A C 1
ATOM 991 O O . PRO A 1 124 ? -4.660 3.617 -17.679 1.00 87.06 124 PRO A O 1
ATOM 994 N N . LEU A 1 125 ? -5.995 2.957 -15.984 1.00 86.88 125 LEU A N 1
ATOM 995 C CA . LEU A 1 125 ? -6.716 1.925 -16.746 1.00 86.88 125 LEU A CA 1
ATOM 996 C C . LEU A 1 125 ? -7.387 2.483 -18.011 1.00 86.88 125 LEU A C 1
ATOM 998 O O . LEU A 1 125 ? -7.417 1.803 -19.026 1.00 86.88 125 LEU A O 1
ATOM 1002 N N . ASP A 1 126 ? -7.865 3.729 -17.974 1.00 90.25 126 ASP A N 1
ATOM 1003 C CA . ASP A 1 126 ? -8.488 4.431 -19.106 1.00 90.25 126 ASP A CA 1
ATOM 1004 C C . ASP A 1 126 ? -7.531 4.692 -20.277 1.00 90.25 126 ASP A C 1
ATOM 1006 O O . ASP A 1 126 ? -7.971 4.996 -21.384 1.00 90.25 126 ASP A O 1
ATOM 1010 N N . LYS A 1 127 ? -6.221 4.583 -20.036 1.00 89.06 127 LYS A N 1
ATOM 1011 C CA . LYS A 1 127 ? -5.178 4.759 -21.050 1.00 89.06 127 LYS A CA 1
ATOM 1012 C C . LYS A 1 127 ? -4.617 3.437 -21.571 1.00 89.06 127 LYS A C 1
ATOM 1014 O O . LYS A 1 127 ? -3.709 3.475 -22.399 1.00 89.06 127 LYS A O 1
ATOM 1019 N N . LEU A 1 128 ? -5.098 2.301 -21.067 1.00 88.88 128 LEU A N 1
ATOM 1020 C CA . LEU A 1 128 ? -4.713 0.977 -21.549 1.00 88.88 128 LEU A CA 1
ATOM 1021 C C . LEU A 1 128 ? -5.626 0.563 -22.705 1.00 88.88 128 LEU A C 1
ATOM 1023 O O . LEU A 1 128 ? -6.833 0.793 -22.662 1.00 88.88 128 LEU A O 1
ATOM 1027 N N . ASP A 1 129 ? -5.048 -0.049 -23.736 1.00 90.12 129 ASP A N 1
ATOM 1028 C CA . ASP A 1 129 ? -5.805 -0.545 -24.883 1.00 90.12 129 ASP A CA 1
ATOM 1029 C C . ASP A 1 129 ? -6.177 -2.020 -24.680 1.00 90.12 129 ASP A C 1
ATOM 1031 O O . ASP A 1 129 ? -5.321 -2.902 -24.716 1.00 90.12 129 ASP A O 1
ATOM 1035 N N . GLU A 1 130 ? -7.466 -2.317 -24.511 1.00 91.50 130 GLU A N 1
ATOM 1036 C CA . GLU A 1 130 ? -7.968 -3.691 -24.353 1.00 91.50 130 GLU A CA 1
ATOM 1037 C C . GLU A 1 130 ? -7.669 -4.596 -25.562 1.00 91.50 130 GLU A C 1
ATOM 1039 O O . GLU A 1 130 ? -7.651 -5.823 -25.435 1.00 91.50 130 GLU A O 1
ATOM 1044 N N . HIS A 1 131 ? -7.423 -4.018 -26.741 1.00 91.38 131 HIS A N 1
ATOM 1045 C CA . HIS A 1 131 ? -7.064 -4.763 -27.946 1.00 91.38 131 HIS A CA 1
ATOM 1046 C C . HIS A 1 131 ? -5.555 -5.020 -28.069 1.00 91.38 131 HIS A C 1
ATOM 1048 O O . HIS A 1 131 ? -5.135 -5.822 -28.911 1.00 91.38 131 HIS A O 1
ATOM 1054 N N . ASN A 1 132 ? -4.726 -4.401 -27.223 1.00 88.38 132 ASN A N 1
ATOM 1055 C CA . ASN A 1 132 ? -3.301 -4.686 -27.142 1.00 88.38 132 ASN A CA 1
ATOM 1056 C C . ASN A 1 132 ? -3.048 -5.868 -26.195 1.00 88.38 132 ASN A C 1
ATOM 1058 O O . ASN A 1 132 ? -3.446 -5.855 -25.037 1.00 88.38 132 ASN A O 1
ATOM 1062 N N . VAL A 1 133 ? -2.336 -6.896 -26.669 1.00 83.81 133 VAL A N 1
ATOM 1063 C CA . VAL A 1 133 ? -2.106 -8.136 -25.902 1.00 83.81 133 VAL A CA 1
ATOM 1064 C C . VAL A 1 133 ? -1.411 -7.885 -24.556 1.00 83.81 133 VAL A C 1
ATOM 1066 O O . VAL A 1 133 ? -1.767 -8.520 -23.566 1.00 83.81 133 VAL A O 1
ATOM 1069 N N . LEU A 1 134 ? -0.436 -6.970 -24.507 1.00 80.50 134 LEU A N 1
ATOM 1070 C CA . LEU A 1 134 ? 0.300 -6.668 -23.273 1.00 80.50 134 LEU A CA 1
ATOM 1071 C C . LEU A 1 134 ? -0.571 -5.891 -22.285 1.00 80.50 134 LEU A C 1
ATOM 1073 O O . LEU A 1 134 ? -0.566 -6.192 -21.091 1.00 80.50 134 LEU A O 1
ATOM 1077 N N . ASP A 1 135 ? -1.337 -4.924 -22.783 1.00 85.88 135 ASP A N 1
ATOM 1078 C CA . ASP A 1 135 ? -2.235 -4.128 -21.951 1.00 85.88 135 ASP A CA 1
ATOM 1079 C C . ASP A 1 135 ? -3.396 -4.983 -21.431 1.00 85.88 135 ASP A C 1
ATOM 1081 O O . ASP A 1 135 ? -3.718 -4.904 -20.251 1.00 85.88 135 ASP A O 1
ATOM 1085 N N . ALA A 1 136 ? -3.955 -5.879 -22.247 1.00 88.19 136 ALA A N 1
ATOM 1086 C CA . ALA A 1 136 ? -4.990 -6.826 -21.834 1.00 88.19 136 ALA A CA 1
ATOM 1087 C C . ALA A 1 136 ? -4.510 -7.776 -20.720 1.00 88.19 136 ALA A C 1
ATOM 1089 O O . ALA A 1 136 ? -5.241 -8.035 -19.760 1.00 88.19 136 ALA A O 1
ATOM 1090 N N . GLU A 1 137 ? -3.273 -8.277 -20.805 1.00 86.88 137 GLU A N 1
ATOM 1091 C CA . GLU A 1 137 ? -2.664 -9.068 -19.728 1.00 86.88 137 GLU A CA 1
ATOM 1092 C C . GLU A 1 137 ? -2.473 -8.227 -18.456 1.00 86.88 137 GLU A C 1
ATOM 1094 O O . GLU A 1 137 ? -2.769 -8.691 -17.350 1.00 86.88 137 GLU A O 1
ATOM 1099 N N . GLY A 1 138 ? -2.047 -6.970 -18.616 1.00 86.62 138 GLY A N 1
ATOM 1100 C CA . GLY A 1 138 ? -1.941 -5.994 -17.535 1.00 86.62 138 GLY A CA 1
ATOM 1101 C C . GLY A 1 138 ? -3.279 -5.733 -16.843 1.00 86.62 138 GLY A C 1
ATOM 1102 O O . GLY A 1 138 ? -3.367 -5.884 -15.625 1.00 86.62 138 GLY A O 1
ATOM 1103 N N . ILE A 1 139 ? -4.328 -5.414 -17.608 1.00 90.56 139 ILE A N 1
ATOM 1104 C CA . ILE A 1 139 ? -5.699 -5.198 -17.123 1.00 90.56 139 ILE A CA 1
ATOM 1105 C C . ILE A 1 139 ? -6.169 -6.430 -16.358 1.00 90.56 139 ILE A C 1
ATOM 1107 O O . ILE A 1 139 ? -6.562 -6.310 -15.201 1.00 90.56 139 ILE A O 1
ATOM 1111 N N . LYS A 1 140 ? -6.040 -7.627 -16.944 1.00 91.50 140 LYS A N 1
ATOM 1112 C CA . LYS A 1 140 ? -6.404 -8.884 -16.279 1.00 91.50 140 LYS A CA 1
ATOM 1113 C C . LYS A 1 140 ? -5.694 -9.034 -14.934 1.00 91.50 140 LYS A C 1
ATOM 1115 O O . LYS A 1 140 ? -6.337 -9.365 -13.941 1.00 91.50 140 LYS A O 1
ATOM 1120 N N . LYS A 1 141 ? -4.379 -8.804 -14.886 1.00 89.25 141 LYS A N 1
ATOM 1121 C CA . LYS A 1 141 ? -3.592 -8.929 -13.652 1.00 89.25 141 LYS A CA 1
ATOM 1122 C C . LYS A 1 141 ? -4.028 -7.914 -12.597 1.00 89.25 141 LYS A C 1
ATOM 1124 O O . LYS A 1 141 ? -4.166 -8.282 -11.434 1.00 89.25 141 LYS A O 1
ATOM 1129 N N . ILE A 1 142 ? -4.275 -6.667 -13.000 1.00 89.75 142 ILE A N 1
ATOM 1130 C CA . ILE A 1 142 ? -4.789 -5.618 -12.115 1.00 89.75 142 ILE A CA 1
ATOM 1131 C C . ILE A 1 142 ? -6.148 -6.037 -11.556 1.00 89.75 142 ILE A C 1
ATOM 1133 O O . ILE A 1 142 ? -6.316 -6.021 -10.343 1.00 89.75 142 ILE A O 1
ATOM 1137 N N . THR A 1 143 ? -7.080 -6.457 -12.414 1.00 92.06 143 THR A N 1
ATOM 1138 C CA . THR A 1 143 ? -8.423 -6.895 -12.015 1.00 92.06 143 THR A CA 1
ATOM 1139 C C . THR A 1 143 ? -8.377 -8.066 -11.044 1.00 92.06 143 THR A C 1
ATOM 1141 O O . THR A 1 143 ? -9.058 -8.023 -10.032 1.00 92.06 143 THR A O 1
ATOM 1144 N N . VAL A 1 144 ? -7.558 -9.091 -11.298 1.00 93.44 144 VAL A N 1
ATOM 1145 C CA . VAL A 1 144 ? -7.443 -10.243 -10.387 1.00 93.44 144 VAL A CA 1
ATOM 1146 C C . VAL A 1 144 ? -6.968 -9.797 -9.006 1.00 93.44 144 VAL A C 1
ATOM 1148 O O . VAL A 1 144 ? -7.624 -10.092 -8.013 1.00 93.44 144 VAL A O 1
ATOM 1151 N N . ILE A 1 145 ? -5.878 -9.026 -8.942 1.00 90.69 145 ILE A N 1
ATOM 1152 C CA . ILE A 1 145 ? -5.323 -8.563 -7.665 1.00 90.69 145 ILE A CA 1
ATOM 1153 C C . ILE A 1 145 ? -6.334 -7.679 -6.926 1.00 90.69 145 ILE A C 1
ATOM 1155 O O . ILE A 1 145 ? -6.520 -7.831 -5.720 1.00 90.69 145 ILE A O 1
ATOM 1159 N N . THR A 1 146 ? -6.996 -6.746 -7.616 1.00 91.56 146 THR A N 1
ATOM 1160 C CA . THR A 1 146 ? -7.959 -5.850 -6.964 1.00 91.56 146 THR A CA 1
ATOM 1161 C C . THR A 1 146 ? -9.217 -6.584 -6.516 1.00 91.56 146 THR A C 1
ATOM 1163 O O . THR A 1 146 ? -9.694 -6.306 -5.418 1.00 91.56 146 THR A O 1
ATOM 1166 N N . SER A 1 147 ? -9.718 -7.546 -7.295 1.00 95.12 147 SER A N 1
ATOM 1167 C CA . SER A 1 147 ? -10.840 -8.401 -6.901 1.00 95.12 147 SER A CA 1
ATOM 1168 C C . SER A 1 147 ? -10.505 -9.246 -5.672 1.00 95.12 147 SER A C 1
ATOM 1170 O O . SER A 1 147 ? -11.272 -9.223 -4.715 1.00 95.12 147 SER A O 1
ATOM 1172 N N . GLU A 1 148 ? -9.337 -9.893 -5.626 1.00 96.25 148 GLU A N 1
ATOM 1173 C CA . GLU A 1 148 ? -8.892 -10.649 -4.444 1.00 96.25 148 GLU A CA 1
ATOM 1174 C C . GLU A 1 148 ? -8.821 -9.760 -3.192 1.00 96.25 148 GLU A C 1
ATOM 1176 O O . GLU A 1 148 ? -9.284 -10.137 -2.116 1.00 96.25 148 GLU A O 1
ATOM 1181 N N . GLN A 1 149 ? -8.283 -8.541 -3.316 1.00 94.81 149 GLN A N 1
ATOM 1182 C CA . GLN A 1 149 ? -8.240 -7.602 -2.191 1.00 94.81 149 GLN A CA 1
ATOM 1183 C C . GLN A 1 149 ? -9.635 -7.132 -1.760 1.00 94.81 149 GLN A C 1
ATOM 1185 O O . GLN A 1 149 ? -9.875 -6.934 -0.566 1.00 94.81 149 GLN A O 1
ATOM 1190 N N . GLN A 1 150 ? -10.565 -6.953 -2.700 1.00 96.69 150 GLN A N 1
ATOM 1191 C CA . GLN A 1 150 ? -11.951 -6.589 -2.399 1.00 96.69 150 GLN A CA 1
ATOM 1192 C C . GLN A 1 150 ? -12.696 -7.719 -1.687 1.00 96.69 150 GLN A C 1
ATOM 1194 O O . GLN A 1 150 ? -13.395 -7.455 -0.709 1.00 96.69 150 GLN A O 1
ATOM 1199 N N . GLU A 1 151 ? -12.516 -8.963 -2.128 1.00 97.44 151 GLU A N 1
ATOM 1200 C CA . GLU A 1 151 ? -13.061 -10.150 -1.468 1.00 97.44 151 GLU A CA 1
ATOM 1201 C C . GLU A 1 151 ? -12.536 -10.264 -0.035 1.00 97.44 151 GLU A C 1
ATOM 1203 O O . GLU A 1 151 ? -13.336 -10.303 0.899 1.00 97.44 151 GLU A O 1
ATOM 1208 N N . LEU A 1 152 ? -11.215 -10.174 0.163 1.00 97.06 152 LEU A N 1
ATOM 1209 C CA . LEU A 1 152 ? -10.596 -10.175 1.495 1.00 97.06 152 LEU A CA 1
ATOM 1210 C C . LEU A 1 152 ? -11.112 -9.036 2.385 1.00 97.06 152 LEU A C 1
ATOM 1212 O O . LEU A 1 152 ? -11.332 -9.218 3.585 1.00 97.06 152 LEU A O 1
ATOM 1216 N N . THR A 1 153 ? -11.305 -7.847 1.813 1.00 96.75 153 THR A N 1
ATOM 1217 C CA . THR A 1 153 ? -11.863 -6.696 2.536 1.00 96.75 153 THR A CA 1
ATOM 1218 C C . THR A 1 153 ? -13.295 -6.985 2.978 1.00 96.75 153 THR A C 1
ATOM 1220 O O . THR A 1 153 ? -13.605 -6.847 4.161 1.00 96.75 153 THR A O 1
ATOM 1223 N N . ASN A 1 154 ? -14.144 -7.473 2.069 1.00 97.50 154 ASN A N 1
ATOM 1224 C CA . ASN A 1 154 ? -15.523 -7.841 2.374 1.00 97.50 154 ASN A CA 1
ATOM 1225 C C . ASN A 1 154 ? -15.594 -8.965 3.421 1.00 97.50 154 ASN A C 1
ATOM 1227 O O . ASN A 1 154 ? -16.368 -8.861 4.368 1.00 97.50 154 ASN A O 1
ATOM 1231 N N . GLU A 1 155 ? -14.764 -10.004 3.317 1.00 97.88 155 GLU A N 1
ATOM 1232 C CA . GLU A 1 155 ? -14.678 -11.069 4.325 1.00 97.88 155 GLU A CA 1
ATOM 1233 C C . GLU A 1 155 ? -14.343 -10.514 5.714 1.00 97.88 155 GLU A C 1
ATOM 1235 O O . GLU A 1 155 ? -14.999 -10.855 6.703 1.00 97.88 155 GLU A O 1
ATOM 1240 N N . ARG A 1 156 ? -13.355 -9.614 5.801 1.00 97.19 156 ARG A N 1
ATOM 1241 C CA . ARG A 1 156 ? -12.978 -8.968 7.066 1.00 97.19 156 ARG A CA 1
ATOM 1242 C C . ARG A 1 156 ? -14.082 -8.077 7.614 1.00 97.19 156 ARG A C 1
ATOM 1244 O O . ARG A 1 156 ? -14.275 -8.049 8.830 1.00 97.19 156 ARG A O 1
ATOM 1251 N N . ASP A 1 157 ? -14.787 -7.357 6.753 1.00 97.56 157 ASP A N 1
ATOM 1252 C CA . ASP A 1 157 ? -15.896 -6.502 7.160 1.00 97.56 157 ASP A CA 1
ATOM 1253 C C . ASP A 1 157 ? -17.075 -7.335 7.674 1.00 97.56 157 ASP A C 1
ATOM 1255 O O . ASP A 1 157 ? -17.588 -7.049 8.756 1.00 97.56 157 ASP A O 1
ATOM 1259 N N . ARG A 1 158 ? -17.425 -8.439 7.003 1.00 97.31 158 ARG A N 1
ATOM 1260 C CA . ARG A 1 158 ? -18.450 -9.382 7.482 1.00 97.31 158 ARG A CA 1
ATOM 1261 C C . ARG A 1 158 ? -18.067 -10.045 8.797 1.00 97.31 158 ARG A C 1
ATOM 1263 O O . ARG A 1 158 ? -18.886 -10.102 9.712 1.00 97.31 158 ARG A O 1
ATOM 1270 N N . ALA A 1 159 ? -16.821 -10.490 8.939 1.00 97.56 159 ALA A N 1
ATOM 1271 C CA . ALA A 1 159 ? -16.331 -11.037 10.201 1.00 97.56 159 ALA A CA 1
ATOM 1272 C C . ALA A 1 159 ? -16.394 -9.996 11.334 1.00 97.56 159 ALA A C 1
ATOM 1274 O O . ALA A 1 159 ? -16.757 -10.325 12.466 1.00 97.56 159 ALA A O 1
ATOM 1275 N N . ARG A 1 160 ? -16.079 -8.727 11.035 1.00 97.81 160 ARG A N 1
ATOM 1276 C CA . ARG A 1 160 ? -16.211 -7.618 11.990 1.00 97.81 160 ARG A CA 1
ATOM 1277 C C . ARG A 1 160 ? -17.672 -7.404 12.393 1.00 97.81 160 ARG A C 1
ATOM 1279 O O . ARG A 1 160 ? -17.935 -7.286 13.585 1.00 97.81 160 ARG A O 1
ATOM 1286 N N . GLU A 1 161 ? -18.601 -7.368 11.439 1.00 97.38 161 GLU A N 1
ATOM 1287 C CA . GLU A 1 161 ? -20.040 -7.210 11.702 1.00 97.38 161 GLU A CA 1
ATOM 1288 C C . GLU A 1 161 ? -20.583 -8.321 12.603 1.00 97.38 161 GLU A C 1
ATOM 1290 O O . GLU A 1 161 ? -21.254 -8.028 13.592 1.00 97.38 161 GLU A O 1
ATOM 1295 N N . ILE A 1 162 ? -20.252 -9.582 12.303 1.00 97.88 162 ILE A N 1
ATOM 1296 C CA . ILE A 1 162 ? -20.659 -10.736 13.117 1.00 97.88 162 ILE A CA 1
ATOM 1297 C C . ILE A 1 162 ? -20.139 -10.576 14.543 1.00 97.88 162 ILE A C 1
ATOM 1299 O O . ILE A 1 162 ? -20.921 -10.643 15.487 1.00 97.88 162 ILE A O 1
ATOM 1303 N N . LYS A 1 163 ? -18.846 -10.274 14.705 1.00 97.56 163 LYS A N 1
ATOM 1304 C CA . LYS A 1 163 ? -18.236 -10.096 16.026 1.00 97.56 163 LYS A CA 1
ATOM 1305 C C . LYS A 1 163 ? -18.885 -8.961 16.821 1.00 97.56 163 LYS A C 1
ATOM 1307 O O . LYS A 1 163 ? -19.123 -9.114 18.014 1.00 97.56 163 LYS A O 1
ATOM 1312 N N . ILE A 1 164 ? -19.178 -7.831 16.176 1.00 97.12 164 ILE A N 1
ATOM 1313 C CA . ILE A 1 164 ? -19.880 -6.711 16.819 1.00 97.12 164 ILE A CA 1
ATOM 1314 C C . ILE A 1 164 ? -21.281 -7.148 17.257 1.00 97.12 164 ILE A C 1
ATOM 1316 O O . ILE A 1 164 ? -21.697 -6.840 18.370 1.00 97.12 164 ILE A O 1
ATOM 1320 N N . ASN A 1 165 ? -22.006 -7.878 16.409 1.00 97.38 165 ASN A N 1
ATOM 1321 C CA . ASN A 1 165 ? -23.347 -8.353 16.733 1.00 97.38 165 ASN A CA 1
ATOM 1322 C C . ASN A 1 165 ? -23.333 -9.344 17.908 1.00 97.38 165 ASN A C 1
ATOM 1324 O O . ASN A 1 165 ? -24.091 -9.173 18.858 1.00 97.38 165 ASN A O 1
ATOM 1328 N N . GLU A 1 166 ? -22.413 -10.310 17.906 1.00 97.31 166 GLU A N 1
ATOM 1329 C CA . GLU A 1 166 ? -22.211 -11.237 19.026 1.00 97.31 166 GLU A CA 1
ATOM 1330 C C . GLU A 1 166 ? -21.912 -10.489 20.330 1.00 97.31 166 GLU A C 1
ATOM 1332 O O . GLU A 1 166 ? -22.530 -10.765 21.357 1.00 97.31 166 GLU A O 1
ATOM 1337 N N . GLN A 1 167 ? -21.013 -9.500 20.290 1.00 95.50 167 GLN A N 1
ATOM 1338 C CA . GLN A 1 167 ? -20.691 -8.670 21.452 1.00 95.50 167 GLN A CA 1
ATOM 1339 C C . GLN A 1 167 ? -21.904 -7.871 21.943 1.00 95.50 167 GLN A C 1
ATOM 1341 O O . GLN A 1 167 ? -22.140 -7.800 23.147 1.00 95.50 167 GLN A O 1
ATOM 1346 N N . ASN A 1 168 ? -22.700 -7.309 21.033 1.00 96.00 168 ASN A N 1
ATOM 1347 C CA . ASN A 1 168 ? -23.917 -6.578 21.382 1.00 96.00 168 ASN A CA 1
ATOM 1348 C C . ASN A 1 168 ? -24.980 -7.498 21.994 1.00 96.00 168 ASN A C 1
ATOM 1350 O O . ASN A 1 168 ? -25.605 -7.132 22.988 1.00 96.00 168 ASN A O 1
ATOM 1354 N N . GLN A 1 169 ? -25.172 -8.697 21.439 1.00 96.50 169 GLN A N 1
ATOM 1355 C CA . GLN A 1 169 ? -26.105 -9.681 21.980 1.00 96.50 169 GLN A CA 1
ATOM 1356 C C . GLN A 1 169 ? -25.664 -10.141 23.374 1.00 96.50 169 GLN A C 1
ATOM 1358 O O . GLN A 1 169 ? -26.479 -10.163 24.293 1.00 96.50 169 GLN A O 1
ATOM 1363 N N . GLN A 1 170 ? -24.376 -10.444 23.557 1.00 95.31 170 GLN A N 1
ATOM 1364 C CA . GLN A 1 170 ? -23.815 -10.793 24.864 1.00 95.31 170 GLN A CA 1
ATOM 1365 C C . GLN A 1 170 ? -23.988 -9.659 25.878 1.00 95.31 170 GLN A C 1
ATOM 1367 O O . GLN A 1 170 ? -24.420 -9.910 27.000 1.00 95.31 170 GLN A O 1
ATOM 1372 N N . ALA A 1 171 ? -23.711 -8.413 25.485 1.00 95.12 171 ALA A N 1
ATOM 1373 C CA . ALA A 1 171 ? -23.919 -7.251 26.342 1.00 95.12 171 ALA A CA 1
ATOM 1374 C C . ALA A 1 171 ? -25.399 -7.076 26.721 1.00 95.12 171 ALA A C 1
ATOM 1376 O O . ALA A 1 171 ? -25.706 -6.836 27.885 1.00 95.12 171 ALA A O 1
ATOM 1377 N N . SER A 1 172 ? -26.323 -7.256 25.770 1.00 94.25 172 SER A N 1
ATOM 1378 C CA . SER A 1 172 ? -27.767 -7.196 26.031 1.00 94.25 172 SER A CA 1
ATOM 1379 C C . SER A 1 172 ? -28.212 -8.266 27.026 1.00 94.25 172 SER A C 1
ATOM 1381 O O . SER A 1 172 ? -28.942 -7.955 27.963 1.00 94.25 172 SER A O 1
ATOM 1383 N N . VAL A 1 173 ? -27.753 -9.510 26.853 1.00 94.62 173 VAL A N 1
ATOM 1384 C CA . VAL A 1 173 ? -28.049 -10.611 27.783 1.00 94.62 173 VAL A CA 1
ATOM 1385 C C . VAL A 1 173 ? -27.466 -10.317 29.165 1.00 94.62 173 VAL A C 1
ATOM 1387 O O . VAL A 1 173 ? -28.133 -10.536 30.170 1.00 94.62 173 VAL A O 1
ATOM 1390 N N . GLN A 1 174 ? -26.250 -9.774 29.241 1.00 93.69 174 GLN A N 1
ATOM 1391 C CA . GLN A 1 174 ? -25.623 -9.423 30.515 1.00 93.69 174 GLN A CA 1
ATOM 1392 C C . GLN A 1 174 ? -26.407 -8.341 31.270 1.00 93.69 174 GLN A C 1
ATOM 1394 O O . GLN A 1 174 ? -26.593 -8.461 32.481 1.00 93.69 174 GLN A O 1
ATOM 1399 N N . VAL A 1 175 ? -26.894 -7.319 30.560 1.00 93.50 175 VAL A N 1
ATOM 1400 C CA . VAL A 1 175 ? -27.761 -6.275 31.129 1.00 93.50 175 VAL A CA 1
ATOM 1401 C C . VAL A 1 175 ? -29.093 -6.865 31.596 1.00 93.50 175 VAL A C 1
ATOM 1403 O O . VAL A 1 175 ? -29.598 -6.487 32.649 1.00 93.50 175 VAL A O 1
ATOM 1406 N N . GLU A 1 176 ? -29.674 -7.801 30.845 1.00 93.38 176 GLU A N 1
ATOM 1407 C CA . GLU A 1 176 ? -30.906 -8.484 31.250 1.00 93.38 176 GLU A CA 1
ATOM 1408 C C . GLU A 1 176 ? -30.711 -9.305 32.531 1.00 93.38 176 GLU A C 1
ATOM 1410 O O . GLU A 1 176 ? -31.510 -9.174 33.457 1.00 93.38 176 GLU A O 1
ATOM 1415 N N . ILE A 1 177 ? -29.621 -10.075 32.628 1.00 92.75 177 ILE A N 1
ATOM 1416 C CA . ILE A 1 177 ? -29.259 -10.820 33.844 1.00 92.75 177 ILE A CA 1
ATOM 1417 C C . ILE A 1 177 ? -29.103 -9.863 35.030 1.00 92.75 177 ILE A C 1
ATOM 1419 O O . ILE A 1 177 ? -29.705 -10.087 36.077 1.00 92.75 177 ILE A O 1
ATOM 1423 N N . GLU A 1 178 ? -28.362 -8.764 34.861 1.00 91.62 178 GLU A N 1
ATOM 1424 C CA . GLU A 1 178 ? -28.161 -7.771 35.922 1.00 91.62 178 GLU A CA 1
ATOM 1425 C C . GLU A 1 178 ? -29.487 -7.141 36.381 1.00 91.62 178 GLU A C 1
ATOM 1427 O O . GLU A 1 178 ? -29.715 -6.959 37.578 1.00 91.62 178 GLU A O 1
ATOM 1432 N N . ASN A 1 179 ? -30.404 -6.863 35.450 1.00 92.50 179 ASN A N 1
ATOM 1433 C CA . ASN A 1 179 ? -31.735 -6.354 35.774 1.00 92.50 179 ASN A CA 1
ATOM 1434 C C . ASN A 1 179 ? -32.572 -7.371 36.560 1.00 92.50 179 ASN A C 1
ATOM 1436 O O . ASN A 1 179 ? -33.242 -6.991 37.525 1.00 92.50 179 ASN A O 1
ATOM 1440 N N . VAL A 1 180 ? -32.536 -8.649 36.170 1.00 92.75 180 VAL A N 1
ATOM 1441 C CA . VAL A 1 180 ? -33.221 -9.732 36.891 1.00 92.75 180 VAL A CA 1
ATOM 1442 C C . VAL A 1 180 ? -32.645 -9.877 38.298 1.00 92.75 180 VAL A C 1
ATOM 1444 O O . VAL A 1 180 ? -33.408 -9.898 39.265 1.00 92.75 180 VAL A O 1
ATOM 1447 N N . ASP A 1 181 ? -31.321 -9.895 38.440 1.00 91.25 181 ASP A N 1
ATOM 1448 C CA . ASP A 1 181 ? -30.646 -9.987 39.737 1.00 91.25 181 ASP A CA 1
ATOM 1449 C C . ASP A 1 181 ? -30.985 -8.790 40.636 1.00 91.25 181 ASP A C 1
ATOM 1451 O O . ASP A 1 181 ? -31.295 -8.958 41.821 1.00 91.25 181 ASP A O 1
ATOM 1455 N N . ALA A 1 182 ? -31.015 -7.578 40.076 1.00 92.19 182 ALA A N 1
ATOM 1456 C CA . ALA A 1 182 ? -31.435 -6.378 40.791 1.00 92.19 182 ALA A CA 1
ATOM 1457 C C . ALA A 1 182 ? -32.908 -6.451 41.229 1.00 92.19 182 ALA A C 1
ATOM 1459 O O . ALA A 1 182 ? -33.249 -6.022 42.335 1.00 92.19 182 ALA A O 1
ATOM 1460 N N . GLU A 1 183 ? -33.798 -6.998 40.396 1.00 91.44 183 GLU A N 1
ATOM 1461 C CA . GLU A 1 183 ? -35.208 -7.185 40.742 1.00 91.44 183 GLU A CA 1
ATOM 1462 C C . GLU A 1 183 ? -35.386 -8.233 41.851 1.00 91.44 183 GLU A C 1
ATOM 1464 O O . GLU A 1 183 ? -36.123 -7.998 42.814 1.00 91.44 183 GLU A O 1
ATOM 1469 N N . VAL A 1 184 ? -34.677 -9.362 41.768 1.00 92.75 184 VAL A N 1
ATOM 1470 C CA . VAL A 1 184 ? -34.647 -10.392 42.817 1.00 92.75 184 VAL A CA 1
ATOM 1471 C C . VAL A 1 184 ? -34.119 -9.806 44.127 1.00 92.75 184 VAL A C 1
ATOM 1473 O O . VAL A 1 184 ? -34.743 -9.998 45.173 1.00 92.75 184 VAL A O 1
ATOM 1476 N N . GLY A 1 185 ? -33.034 -9.030 44.077 1.00 91.19 185 GLY A N 1
ATOM 1477 C CA . GLY A 1 185 ? -32.476 -8.328 45.233 1.00 91.19 185 GLY A CA 1
ATOM 1478 C C . GLY A 1 185 ? -33.478 -7.372 45.883 1.00 91.19 185 GLY A C 1
ATOM 1479 O O . GLY A 1 185 ? -33.677 -7.423 47.098 1.00 91.19 185 GLY A O 1
ATOM 1480 N N . LYS A 1 186 ? -34.185 -6.561 45.081 1.00 91.50 186 LYS A N 1
ATOM 1481 C CA . LYS A 1 186 ? -35.251 -5.664 45.567 1.00 91.50 186 LYS A CA 1
ATOM 1482 C C . LYS A 1 186 ? -36.403 -6.428 46.214 1.00 91.50 186 LYS A C 1
ATOM 1484 O O . LYS A 1 186 ? -36.857 -6.029 47.284 1.00 91.50 186 LYS A O 1
ATOM 1489 N N . ARG A 1 187 ? -36.869 -7.525 45.602 1.00 89.62 187 ARG A N 1
ATOM 1490 C CA . ARG A 1 187 ? -37.925 -8.370 46.187 1.00 89.62 187 ARG A CA 1
ATOM 1491 C C . ARG A 1 187 ? -37.479 -8.950 47.528 1.00 89.62 187 ARG A C 1
ATOM 1493 O O . ARG A 1 187 ? -38.209 -8.830 48.505 1.00 89.62 187 ARG A O 1
ATOM 1500 N N . ALA A 1 188 ? -36.276 -9.520 47.596 1.00 89.75 188 ALA A N 1
ATOM 1501 C CA . ALA A 1 188 ? -35.733 -10.089 48.829 1.00 89.75 188 ALA A CA 1
ATOM 1502 C C . ALA A 1 188 ? -35.595 -9.039 49.943 1.00 89.75 188 ALA A C 1
ATOM 1504 O O . ALA A 1 188 ? -35.901 -9.326 51.100 1.00 89.75 188 ALA A O 1
ATOM 1505 N N . GLN A 1 189 ? -35.171 -7.820 49.601 1.00 88.06 189 GLN A N 1
ATOM 1506 C CA . GLN A 1 189 ? -35.114 -6.710 50.547 1.00 88.06 189 GLN A CA 1
ATOM 1507 C C . GLN A 1 189 ? -36.512 -6.293 51.024 1.00 88.06 189 GLN A C 1
ATOM 1509 O O . GLN A 1 189 ? -36.711 -6.144 52.224 1.00 88.06 189 GLN A O 1
ATOM 1514 N N . GLY A 1 190 ? -37.494 -6.209 50.121 1.00 89.69 190 GLY A N 1
ATOM 1515 C CA . GLY A 1 190 ? -38.886 -5.925 50.479 1.00 89.69 190 GLY A CA 1
ATOM 1516 C C . GLY A 1 190 ? -39.476 -6.940 51.462 1.00 89.69 190 GLY A C 1
ATOM 1517 O O . GLY A 1 190 ? -40.097 -6.540 52.444 1.00 89.69 190 GLY A O 1
ATOM 1518 N N . VAL A 1 191 ? -39.216 -8.240 51.261 1.00 90.00 191 VAL A N 1
ATOM 1519 C CA . VAL A 1 191 ? -39.641 -9.286 52.212 1.00 90.00 191 VAL A CA 1
ATOM 1520 C C . VAL A 1 191 ? -38.995 -9.085 53.585 1.00 90.00 191 VAL A C 1
ATOM 1522 O O . VAL A 1 191 ? -39.686 -9.150 54.598 1.00 90.00 191 VAL A O 1
ATOM 1525 N N . ARG A 1 192 ? -37.688 -8.794 53.643 1.00 89.19 192 ARG A N 1
ATOM 1526 C CA . ARG A 1 192 ? -36.990 -8.529 54.916 1.00 89.19 192 ARG A CA 1
ATOM 1527 C C . ARG A 1 192 ? -37.561 -7.310 55.637 1.00 89.19 192 ARG A C 1
ATOM 1529 O O . ARG A 1 192 ? -37.815 -7.379 56.835 1.00 89.19 192 ARG A O 1
ATOM 1536 N N . ASP A 1 193 ? -37.814 -6.227 54.908 1.00 90.81 193 ASP A N 1
ATOM 1537 C CA . ASP A 1 193 ? -38.391 -5.005 55.470 1.00 90.81 193 ASP A CA 1
ATOM 1538 C C . ASP A 1 193 ? -39.805 -5.250 56.026 1.00 90.81 193 ASP A C 1
ATOM 1540 O O . ASP A 1 193 ? -40.167 -4.705 57.072 1.00 90.81 193 ASP A O 1
ATOM 1544 N N . GLU A 1 194 ? -40.620 -6.067 55.351 1.00 90.31 194 GLU A N 1
ATOM 1545 C CA . GLU A 1 194 ? -41.939 -6.482 55.844 1.00 90.31 194 GLU A CA 1
ATOM 1546 C C . GLU A 1 194 ? -41.840 -7.353 57.100 1.00 90.31 194 GLU A C 1
ATOM 1548 O O . GLU A 1 194 ? -42.562 -7.109 58.071 1.00 90.31 194 GLU A O 1
ATOM 1553 N N . GLU A 1 195 ? -40.930 -8.329 57.121 1.00 90.69 195 GLU A N 1
ATOM 1554 C CA . GLU A 1 195 ? -40.679 -9.162 58.298 1.00 90.69 195 GLU A CA 1
ATOM 1555 C C . GLU A 1 195 ? -40.227 -8.328 59.500 1.00 90.69 195 GLU A C 1
ATOM 1557 O O . GLU A 1 195 ? -40.714 -8.529 60.616 1.00 90.69 195 GLU A O 1
ATOM 1562 N N . ASP A 1 196 ? -39.325 -7.372 59.290 1.00 90.38 196 ASP A N 1
ATOM 1563 C CA . ASP A 1 196 ? -38.810 -6.519 60.356 1.00 90.38 196 ASP A CA 1
ATOM 1564 C C . ASP A 1 196 ? -39.874 -5.542 60.862 1.00 90.38 196 ASP A C 1
ATOM 1566 O O . ASP A 1 196 ? -40.030 -5.387 62.077 1.00 90.38 196 ASP A O 1
ATOM 1570 N N . LYS A 1 197 ? -40.702 -4.970 59.975 1.00 91.50 197 LYS A N 1
ATOM 1571 C CA . LYS A 1 197 ? -41.888 -4.191 60.377 1.00 91.50 197 LYS A CA 1
ATOM 1572 C C . LYS A 1 197 ? -42.878 -5.036 61.174 1.00 91.50 197 LYS A C 1
ATOM 1574 O O . LYS A 1 197 ? -43.412 -4.562 62.178 1.00 91.50 197 LYS A O 1
ATOM 1579 N N . ALA A 1 198 ? -43.115 -6.284 60.770 1.00 90.50 198 ALA A N 1
ATOM 1580 C CA . ALA A 1 198 ? -43.996 -7.193 61.495 1.00 90.50 198 ALA A CA 1
ATOM 1581 C C . ALA A 1 198 ? -43.442 -7.522 62.891 1.00 90.50 198 ALA A C 1
ATOM 1583 O O . ALA A 1 198 ? -44.193 -7.482 63.868 1.00 90.50 198 ALA A O 1
ATOM 1584 N N . LYS A 1 199 ? -42.133 -7.785 63.018 1.00 91.75 199 LYS A N 1
ATOM 1585 C CA . LYS A 1 199 ? -41.462 -7.993 64.315 1.00 91.75 199 LYS A CA 1
ATOM 1586 C C . LYS A 1 199 ? -41.550 -6.751 65.200 1.00 91.75 199 LYS A C 1
ATOM 1588 O O . LYS A 1 199 ? -41.933 -6.871 66.361 1.00 91.75 199 LYS A O 1
ATOM 1593 N N . GLN A 1 200 ? -41.255 -5.567 64.657 1.00 91.56 200 GLN A N 1
ATOM 1594 C CA . GLN A 1 200 ? -41.372 -4.302 65.387 1.00 91.56 200 GLN A CA 1
ATOM 1595 C C . GLN A 1 200 ? -42.807 -4.058 65.860 1.00 91.56 200 GLN A C 1
ATOM 1597 O O . GLN A 1 200 ? -43.020 -3.720 67.020 1.00 91.56 200 GLN A O 1
ATOM 1602 N N . SER A 1 201 ? -43.803 -4.278 64.997 1.00 91.94 201 SER A N 1
ATOM 1603 C CA . SER A 1 201 ? -45.215 -4.126 65.356 1.00 91.94 201 SER A CA 1
ATOM 1604 C C . SER A 1 201 ? -45.629 -5.079 66.481 1.00 91.94 201 SER A C 1
ATOM 1606 O O . SER A 1 201 ? -46.268 -4.639 67.437 1.00 91.94 201 SER A O 1
ATOM 1608 N N . ARG A 1 202 ? -45.207 -6.352 66.423 1.00 91.75 202 ARG A N 1
ATOM 1609 C CA . ARG A 1 202 ? -45.442 -7.331 67.499 1.00 91.75 202 ARG A CA 1
ATOM 1610 C C . ARG A 1 202 ? -44.796 -6.897 68.813 1.00 91.75 202 ARG A C 1
ATOM 1612 O O . ARG A 1 202 ? -45.473 -6.907 69.834 1.00 91.75 202 ARG A O 1
ATOM 1619 N N . ALA A 1 203 ? -43.539 -6.455 68.781 1.00 91.44 203 ALA A N 1
ATOM 1620 C CA . ALA A 1 203 ? -42.840 -5.974 69.971 1.00 91.44 203 ALA A CA 1
ATOM 1621 C C . ALA A 1 203 ? -43.538 -4.749 70.588 1.00 91.44 203 ALA A C 1
ATOM 1623 O O . ALA A 1 203 ? -43.727 -4.688 71.798 1.00 91.44 203 ALA A O 1
ATOM 1624 N N . VAL A 1 204 ? -43.991 -3.797 69.764 1.00 91.31 204 VAL A N 1
ATOM 1625 C CA . VAL A 1 204 ? -44.755 -2.629 70.236 1.00 91.31 204 VAL A CA 1
ATOM 1626 C C . VAL A 1 204 ? -46.085 -3.049 70.864 1.00 91.31 204 VAL A C 1
ATOM 1628 O O . VAL A 1 204 ? -46.465 -2.502 71.896 1.00 91.31 204 VAL A O 1
ATOM 1631 N N . GLN A 1 205 ? -46.802 -4.004 70.265 1.00 91.19 205 GLN A N 1
ATOM 1632 C CA . GLN A 1 205 ? -48.051 -4.522 70.831 1.00 91.19 205 GLN A CA 1
ATOM 1633 C C . GLN A 1 205 ? -47.824 -5.236 72.166 1.00 91.19 205 GLN A C 1
ATOM 1635 O O . GLN A 1 205 ? -48.600 -5.029 73.093 1.00 91.19 205 GLN A O 1
ATOM 1640 N N . GLU A 1 206 ? -46.758 -6.025 72.284 1.00 92.75 206 GLU A N 1
ATOM 1641 C CA . GLU A 1 206 ? -46.393 -6.715 73.523 1.00 92.75 206 GLU A CA 1
ATOM 1642 C C . GLU A 1 206 ? -46.035 -5.728 74.639 1.00 92.75 206 GLU A C 1
ATOM 1644 O O . GLU A 1 206 ? -46.563 -5.832 75.747 1.00 92.75 206 GLU A O 1
ATOM 1649 N N . VAL A 1 207 ? -45.207 -4.721 74.338 1.00 92.44 207 VAL A N 1
ATOM 1650 C CA . VAL A 1 207 ? -44.867 -3.656 75.293 1.00 92.44 207 VAL A CA 1
ATOM 1651 C C . VAL A 1 207 ? -46.124 -2.911 75.733 1.00 92.44 207 VAL A C 1
ATOM 1653 O O . VAL A 1 207 ? -46.351 -2.789 76.932 1.00 92.44 207 VAL A O 1
ATOM 1656 N N . ARG A 1 208 ? -46.990 -2.494 74.798 1.00 91.25 208 ARG A N 1
ATOM 1657 C CA . ARG A 1 208 ? -48.259 -1.826 75.138 1.00 91.25 208 ARG A CA 1
ATOM 1658 C C . ARG A 1 208 ? -49.167 -2.699 75.999 1.00 91.25 208 ARG A C 1
ATOM 1660 O O . ARG A 1 208 ? -49.729 -2.207 76.967 1.00 91.25 208 ARG A O 1
ATOM 1667 N N . ALA A 1 209 ? -49.304 -3.985 75.678 1.00 90.81 209 ALA A N 1
ATOM 1668 C CA . ALA A 1 209 ? -50.129 -4.905 76.457 1.00 90.81 209 ALA A CA 1
ATOM 1669 C C . ALA A 1 209 ? -49.592 -5.083 77.888 1.00 90.81 209 ALA A C 1
ATOM 1671 O O . ALA A 1 209 ? -50.377 -5.103 78.840 1.00 90.81 209 ALA A O 1
ATOM 1672 N N . ASN A 1 210 ? -48.267 -5.165 78.047 1.00 91.12 210 ASN A N 1
ATOM 1673 C CA . ASN A 1 210 ? -47.611 -5.229 79.352 1.00 91.12 210 ASN A CA 1
ATOM 1674 C C . ASN A 1 210 ? -47.771 -3.919 80.134 1.00 91.12 210 ASN A C 1
ATOM 1676 O O . ASN A 1 210 ? -48.137 -3.958 81.307 1.00 91.12 210 ASN A O 1
ATOM 1680 N N . GLU A 1 211 ? -47.569 -2.767 79.491 1.00 91.69 211 GLU A N 1
ATOM 1681 C CA . GLU A 1 211 ? -47.779 -1.448 80.101 1.00 91.69 211 GLU A CA 1
ATOM 1682 C C . GLU A 1 211 ? -49.235 -1.253 80.537 1.00 91.69 211 GLU A C 1
ATOM 1684 O O . GLU A 1 211 ? -49.484 -0.812 81.655 1.00 91.69 211 GLU A O 1
ATOM 1689 N N . GLU A 1 212 ? -50.212 -1.640 79.713 1.00 90.69 212 GLU A N 1
ATOM 1690 C CA . GLU A 1 212 ? -51.632 -1.604 80.079 1.00 90.69 212 GLU A CA 1
ATOM 1691 C C . GLU A 1 212 ? -51.961 -2.562 81.230 1.00 90.69 212 GLU A C 1
ATOM 1693 O O . GLU A 1 212 ? -52.784 -2.244 82.091 1.00 90.69 212 GLU A O 1
ATOM 1698 N N . ALA A 1 213 ? -51.353 -3.752 81.261 1.00 89.56 213 ALA A N 1
ATOM 1699 C CA . ALA A 1 213 ? -51.532 -4.700 82.356 1.00 89.56 213 ALA A CA 1
ATOM 1700 C C . ALA A 1 213 ? -50.957 -4.161 83.674 1.00 89.56 213 ALA A C 1
ATOM 1702 O O . ALA A 1 213 ? -51.632 -4.239 84.700 1.00 89.56 213 ALA A O 1
ATOM 1703 N N . GLU A 1 214 ? -49.760 -3.575 83.648 1.00 90.00 214 GLU A N 1
ATOM 1704 C CA . GLU A 1 214 ? -49.159 -2.926 84.817 1.00 90.00 214 GLU A CA 1
ATOM 1705 C C . GLU A 1 214 ? -49.951 -1.688 85.251 1.00 90.00 214 GLU A C 1
ATOM 1707 O O . GLU A 1 214 ? -50.265 -1.547 86.432 1.00 90.00 214 GLU A O 1
ATOM 1712 N N . ALA A 1 215 ? -50.388 -0.843 84.314 1.00 87.69 215 ALA A N 1
ATOM 1713 C CA . ALA A 1 215 ? -51.252 0.295 84.614 1.00 87.69 215 ALA A CA 1
ATOM 1714 C C . ALA A 1 215 ? -52.554 -0.150 85.300 1.00 87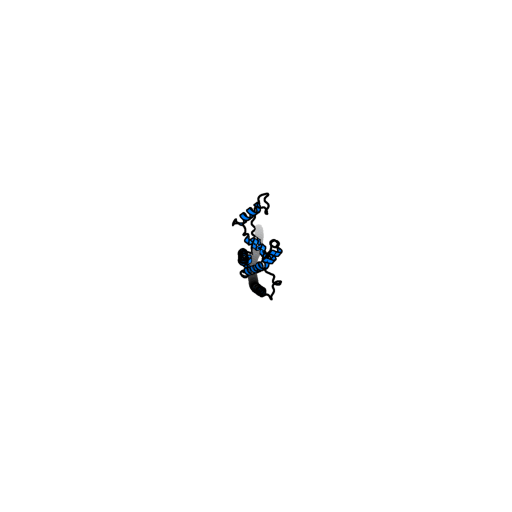.69 215 ALA A C 1
ATOM 1716 O O . ALA A 1 215 ? -52.942 0.428 86.315 1.00 87.69 215 ALA A O 1
ATOM 1717 N N . ARG A 1 216 ? -53.198 -1.223 84.812 1.00 90.25 216 ARG A N 1
ATOM 1718 C CA . ARG A 1 216 ? -54.382 -1.814 85.461 1.00 90.25 216 ARG A CA 1
ATOM 1719 C C . ARG A 1 216 ? -54.084 -2.295 86.881 1.00 90.25 216 ARG A C 1
ATOM 1721 O O . ARG A 1 216 ? -54.870 -2.008 87.778 1.00 90.25 216 ARG A O 1
ATOM 1728 N N . LYS A 1 217 ? -52.952 -2.970 87.116 1.00 91.00 217 LYS A N 1
ATOM 1729 C CA . LYS A 1 217 ? -52.554 -3.399 88.470 1.00 91.00 217 LYS A CA 1
ATOM 17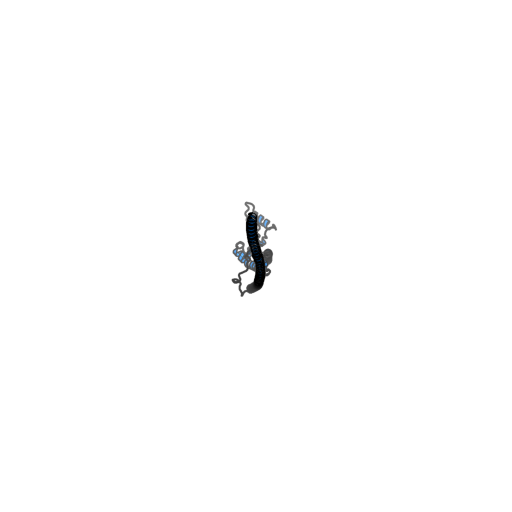30 C C . LYS A 1 217 ? -52.363 -2.212 89.409 1.00 91.00 217 LYS A C 1
ATOM 1732 O O . LYS A 1 217 ? -52.826 -2.269 90.542 1.00 91.00 217 LYS A O 1
ATOM 1737 N N . VAL A 1 218 ? -51.709 -1.145 88.948 1.00 89.50 218 VAL A N 1
ATOM 1738 C CA . VAL A 1 218 ? -51.490 0.070 89.748 1.00 89.50 218 VAL A CA 1
ATOM 1739 C C . VAL A 1 218 ? -52.817 0.751 90.083 1.00 89.50 218 VAL A C 1
ATOM 1741 O O . VAL A 1 218 ? -53.020 1.142 91.231 1.00 89.50 218 VAL A O 1
ATOM 1744 N N . VAL A 1 219 ? -53.737 0.854 89.119 1.00 88.75 219 VAL A N 1
ATOM 1745 C CA . VAL A 1 219 ? -55.076 1.424 89.340 1.00 88.75 219 VAL A CA 1
ATOM 1746 C C . VAL A 1 219 ? -55.871 0.591 90.348 1.00 88.75 219 VAL A C 1
ATOM 1748 O O . VAL A 1 219 ? -56.403 1.152 91.303 1.00 88.75 219 VAL A O 1
ATOM 1751 N N . GLU A 1 220 ? -55.911 -0.736 90.196 1.00 88.56 220 GLU A N 1
ATOM 1752 C CA . GLU A 1 220 ? -56.613 -1.622 91.137 1.00 88.56 220 GLU A CA 1
ATOM 1753 C C . GLU A 1 220 ? -55.968 -1.623 92.529 1.00 88.56 220 GLU A C 1
ATOM 1755 O O . GLU A 1 220 ? -56.676 -1.588 93.532 1.00 88.56 220 GLU A O 1
ATOM 1760 N N . ALA A 1 221 ? -54.636 -1.593 92.622 1.00 88.19 221 ALA A N 1
ATOM 1761 C CA . ALA A 1 221 ? -53.933 -1.472 93.899 1.00 88.19 221 ALA A CA 1
ATOM 1762 C C . ALA A 1 221 ? -54.211 -0.121 94.577 1.00 88.19 221 ALA A C 1
ATOM 1764 O O . ALA A 1 221 ? -54.409 -0.068 95.791 1.00 88.19 221 ALA A O 1
ATOM 1765 N N . GLY A 1 222 ? -54.262 0.966 93.800 1.00 88.25 222 GLY A N 1
ATOM 1766 C CA . GLY A 1 222 ? -54.668 2.286 94.277 1.00 88.25 222 GLY A CA 1
ATOM 1767 C C . GLY A 1 222 ? -56.104 2.292 94.797 1.00 88.25 222 GLY A C 1
ATOM 1768 O O . GLY A 1 222 ? -56.355 2.824 95.877 1.00 88.25 222 GLY A O 1
ATOM 1769 N N . ARG A 1 223 ? -57.026 1.638 94.078 1.00 89.50 223 ARG A N 1
ATOM 1770 C CA . ARG A 1 223 ? -58.428 1.476 94.485 1.00 89.50 223 ARG A CA 1
ATOM 1771 C C . ARG A 1 223 ? -58.559 0.667 95.773 1.00 89.50 223 ARG A C 1
ATOM 1773 O O . ARG A 1 223 ? -59.209 1.130 96.702 1.00 89.50 223 ARG A O 1
ATOM 1780 N N . LEU A 1 224 ? -57.884 -0.481 95.864 1.00 90.50 224 LEU A N 1
ATOM 1781 C CA . LEU A 1 224 ? -57.856 -1.304 97.074 1.00 90.50 224 LEU A CA 1
ATOM 1782 C C . LEU A 1 224 ? -57.327 -0.501 98.265 1.00 90.50 224 LEU A C 1
ATOM 1784 O O . LEU A 1 224 ? -57.927 -0.517 99.332 1.00 90.50 224 LEU A O 1
ATOM 1788 N N . LYS A 1 225 ? -56.232 0.246 98.077 1.00 90.44 225 LYS A N 1
ATOM 1789 C CA . LYS A 1 225 ? -55.666 1.094 99.128 1.00 90.44 225 LYS A CA 1
ATOM 1790 C C . LYS A 1 225 ? -56.666 2.156 99.595 1.00 90.44 225 LYS A C 1
ATOM 1792 O O . LYS A 1 225 ? -56.872 2.293 100.797 1.00 90.44 225 LYS A O 1
ATOM 1797 N N . GLN A 1 226 ? -57.322 2.854 98.668 1.00 89.00 226 GLN A N 1
ATOM 1798 C CA . GLN A 1 226 ? -58.368 3.824 99.002 1.00 89.00 226 GLN A CA 1
ATOM 1799 C C . GLN A 1 226 ? -59.533 3.181 99.762 1.00 89.00 226 GLN A C 1
ATOM 1801 O O . GLN A 1 226 ? -59.968 3.733 100.768 1.00 89.00 226 GLN A O 1
ATOM 1806 N N . GLU A 1 227 ? -60.010 2.011 99.328 1.00 86.69 227 GLU A N 1
ATOM 1807 C CA . GLU A 1 227 ? -61.064 1.269 100.031 1.00 86.69 227 GLU A CA 1
ATOM 1808 C C . GLU A 1 227 ? -60.616 0.854 101.443 1.00 86.69 227 GLU A C 1
ATOM 1810 O O . GLU A 1 227 ? -61.372 1.027 102.396 1.00 86.69 227 GLU A O 1
ATOM 1815 N N . THR A 1 228 ? -59.372 0.391 101.621 1.00 87.06 228 THR A N 1
ATOM 1816 C CA . THR A 1 228 ? -58.840 0.033 102.949 1.00 87.06 228 THR A CA 1
ATOM 1817 C C . THR A 1 228 ? -58.668 1.238 103.871 1.00 87.06 228 THR A C 1
ATOM 1819 O O . THR A 1 228 ? -58.988 1.149 105.053 1.00 87.06 228 THR A O 1
ATOM 1822 N N . GLU A 1 229 ? -58.196 2.376 103.354 1.00 88.38 229 GLU A N 1
ATOM 1823 C CA . GLU A 1 229 ? -58.063 3.611 104.133 1.00 88.38 229 GLU A CA 1
ATOM 1824 C C . GLU A 1 229 ? -59.438 4.178 104.504 1.00 88.38 229 GLU A C 1
ATOM 1826 O O . GLU A 1 229 ? -59.617 4.656 105.623 1.00 88.38 229 GLU A O 1
ATOM 1831 N N . ALA A 1 230 ? -60.424 4.078 103.606 1.00 87.06 230 ALA A N 1
ATOM 1832 C CA . ALA A 1 230 ? -61.804 4.459 103.885 1.00 87.06 230 ALA A CA 1
ATOM 1833 C C . ALA A 1 230 ? -62.432 3.575 104.974 1.00 87.06 230 ALA A C 1
ATOM 1835 O O . ALA A 1 230 ? -63.039 4.109 105.902 1.00 87.06 230 ALA A O 1
ATOM 1836 N N . LEU A 1 231 ? -62.234 2.253 104.907 1.00 84.56 231 LEU A N 1
ATOM 1837 C CA . LEU A 1 231 ? -62.678 1.315 105.943 1.00 84.56 231 LEU A CA 1
ATOM 1838 C C . LEU A 1 231 ? -62.016 1.614 107.293 1.00 84.56 231 LEU A C 1
ATOM 1840 O O . LEU A 1 231 ? -62.719 1.776 108.283 1.00 84.56 231 LEU A O 1
ATOM 1844 N N . ALA A 1 232 ? -60.692 1.788 107.338 1.00 86.69 232 ALA A N 1
ATOM 1845 C CA . ALA A 1 232 ? -59.979 2.116 108.575 1.00 86.69 232 ALA A CA 1
ATOM 1846 C C . ALA A 1 232 ? -60.405 3.479 109.158 1.00 86.69 232 ALA A C 1
ATOM 1848 O O . ALA A 1 232 ? -60.520 3.644 110.374 1.00 86.69 232 ALA A O 1
ATOM 1849 N N . ALA A 1 233 ? -60.664 4.472 108.301 1.00 85.75 233 ALA A N 1
ATOM 1850 C CA . ALA A 1 233 ? -61.211 5.756 108.728 1.00 85.75 233 ALA A CA 1
ATOM 1851 C C . ALA A 1 233 ? -62.627 5.605 109.302 1.00 85.75 233 ALA A C 1
ATOM 1853 O O . ALA A 1 233 ? -62.936 6.241 110.311 1.00 85.75 233 ALA A O 1
ATOM 1854 N N . GLN A 1 234 ? -63.466 4.762 108.694 1.00 85.50 234 GLN A N 1
ATOM 1855 C CA . GLN A 1 234 ? -64.810 4.459 109.175 1.00 85.50 234 GLN A CA 1
ATOM 1856 C C . GLN A 1 234 ? -64.774 3.729 110.523 1.00 85.50 234 GLN A C 1
ATOM 1858 O O . GLN A 1 234 ? -65.421 4.186 111.463 1.00 85.50 234 GLN A O 1
ATOM 1863 N N . GLU A 1 235 ? -63.943 2.695 110.667 1.00 82.50 235 GLU A N 1
ATOM 1864 C CA . GLU A 1 235 ? -63.699 2.008 111.943 1.00 82.50 235 GLU A CA 1
ATOM 1865 C C . GLU A 1 235 ? -63.225 2.997 113.021 1.00 82.50 235 GLU A C 1
ATOM 1867 O O . GLU A 1 235 ? -63.748 3.024 114.132 1.00 82.50 235 GLU A O 1
ATOM 1872 N N . GLY A 1 236 ? -62.289 3.892 112.690 1.00 84.19 236 GLY A N 1
ATOM 1873 C CA . GLY A 1 236 ? -61.815 4.923 113.616 1.00 84.19 236 GLY A CA 1
ATOM 1874 C C . GLY A 1 236 ? -62.863 5.989 113.972 1.00 84.19 236 GLY A C 1
ATOM 1875 O O . GLY A 1 236 ? -62.736 6.662 115.001 1.00 84.19 236 GLY A O 1
ATOM 1876 N N . ILE A 1 237 ? -63.883 6.199 113.138 1.00 83.62 237 ILE A N 1
ATOM 1877 C CA . ILE A 1 237 ? -65.044 7.039 113.469 1.00 83.62 237 ILE A CA 1
ATOM 1878 C C . ILE A 1 237 ? -65.989 6.275 114.400 1.00 83.62 237 ILE A C 1
ATOM 1880 O O . ILE A 1 237 ? -66.419 6.849 115.398 1.00 83.62 237 ILE A O 1
ATOM 1884 N N . GLU A 1 238 ? -66.265 5.001 114.117 1.00 82.06 238 GLU A N 1
ATOM 1885 C CA . GLU A 1 238 ? -67.136 4.145 114.931 1.00 82.06 238 GLU A CA 1
ATOM 1886 C C . GLU A 1 238 ? -66.577 3.936 116.343 1.00 82.06 238 GLU A C 1
ATOM 1888 O O . GLU A 1 238 ? -67.290 4.188 117.311 1.00 82.06 238 GLU A O 1
ATOM 1893 N N . VAL A 1 239 ? -65.287 3.618 116.487 1.00 82.06 239 VAL A N 1
ATOM 1894 C CA . VAL A 1 239 ? -64.639 3.471 117.805 1.00 82.06 239 VAL A CA 1
ATOM 1895 C C . VAL A 1 239 ? -64.703 4.773 118.605 1.00 82.06 239 VAL A C 1
ATOM 1897 O O . VAL A 1 239 ? -65.028 4.761 119.788 1.00 82.06 239 VAL A O 1
ATOM 1900 N N . ARG A 1 240 ? -64.459 5.931 117.972 1.00 81.44 240 ARG A N 1
ATOM 1901 C CA . ARG A 1 240 ? -64.580 7.234 118.655 1.00 81.44 240 ARG A CA 1
ATOM 1902 C C . ARG A 1 240 ? -66.021 7.570 119.029 1.00 81.44 240 ARG A C 1
ATOM 1904 O O . ARG A 1 240 ? -66.235 8.259 120.027 1.00 81.44 240 ARG A O 1
ATOM 1911 N N . ALA A 1 241 ? -66.996 7.135 118.235 1.00 81.25 241 ALA A N 1
ATOM 1912 C CA . ALA A 1 241 ? -68.406 7.272 118.574 1.00 81.25 241 ALA A CA 1
ATOM 1913 C C . ALA A 1 241 ? -68.760 6.394 119.784 1.00 81.25 241 ALA A C 1
ATOM 1915 O O . ALA A 1 241 ? -69.372 6.892 120.726 1.00 81.25 241 ALA A O 1
ATOM 1916 N N . GLU A 1 242 ? -68.286 5.147 119.811 1.00 79.69 242 GLU A N 1
ATOM 1917 C CA . GLU A 1 242 ? -68.486 4.221 120.928 1.00 79.69 242 GLU A CA 1
ATOM 1918 C C . GLU A 1 242 ? -67.791 4.706 122.213 1.00 79.69 242 GLU A C 1
ATOM 1920 O O . GLU A 1 242 ? -68.406 4.727 123.279 1.00 79.69 242 GLU A O 1
ATOM 1925 N N . ASP A 1 243 ? -66.550 5.194 122.129 1.00 80.88 243 ASP A N 1
ATOM 1926 C CA . ASP A 1 243 ? -65.828 5.782 123.266 1.00 80.88 243 ASP A CA 1
ATOM 1927 C C . ASP A 1 243 ? -66.527 7.037 123.801 1.00 80.88 243 ASP A C 1
ATOM 1929 O O . ASP A 1 243 ? -66.608 7.242 125.017 1.00 80.88 243 ASP A O 1
ATOM 1933 N N . LYS A 1 244 ? -67.072 7.877 122.911 1.00 81.62 244 LYS A N 1
ATOM 1934 C CA . LYS A 1 244 ? -67.887 9.031 123.305 1.00 81.62 244 LYS A CA 1
ATOM 1935 C C . LYS A 1 244 ? -69.145 8.576 124.043 1.00 81.62 244 LYS A C 1
ATOM 1937 O O . LYS A 1 244 ? -69.452 9.139 125.093 1.00 81.62 244 LYS A O 1
ATOM 1942 N N . ASP A 1 245 ? -69.854 7.575 123.534 1.00 80.56 245 ASP A N 1
ATOM 1943 C CA . ASP A 1 245 ? -71.051 7.039 124.185 1.00 80.56 245 ASP A CA 1
ATOM 1944 C C . ASP A 1 245 ? -70.712 6.420 125.547 1.00 80.56 245 ASP A C 1
ATOM 1946 O O . ASP A 1 245 ? -71.406 6.670 126.537 1.00 80.56 245 ASP A O 1
ATOM 1950 N N . ARG A 1 246 ? -69.580 5.716 125.652 1.00 79.31 246 ARG A N 1
ATOM 1951 C CA . ARG A 1 246 ? -69.056 5.181 126.914 1.00 79.31 246 ARG A CA 1
ATOM 1952 C C . ARG A 1 246 ? -68.705 6.289 127.910 1.00 79.31 246 ARG A C 1
ATOM 1954 O O . ARG A 1 246 ? -69.048 6.172 129.086 1.00 79.31 246 ARG A O 1
ATOM 1961 N N . ALA A 1 247 ? -68.083 7.380 127.461 1.00 74.06 247 ALA A N 1
ATOM 1962 C CA . ALA A 1 247 ? -67.782 8.544 128.295 1.00 74.06 247 ALA A CA 1
ATOM 1963 C C . ALA A 1 247 ? -69.058 9.262 128.768 1.00 74.06 247 ALA A C 1
ATOM 1965 O O . ALA A 1 247 ? -69.150 9.657 129.929 1.00 74.06 247 ALA A O 1
ATOM 1966 N N . VAL A 1 248 ? -70.074 9.384 127.906 1.00 77.00 248 VAL A N 1
ATOM 1967 C CA . VAL A 1 248 ? -71.388 9.936 128.276 1.00 77.00 248 VAL A CA 1
ATOM 1968 C C . VAL A 1 248 ? -72.087 9.044 129.303 1.00 77.00 248 VAL A C 1
ATOM 1970 O O . VAL A 1 248 ? -72.652 9.560 130.268 1.00 77.00 248 VAL A O 1
ATOM 1973 N N . MET A 1 249 ? -72.028 7.720 129.140 1.00 72.06 249 MET A N 1
ATOM 1974 C CA . MET A 1 249 ? -72.588 6.763 130.099 1.00 72.06 249 MET A CA 1
ATOM 1975 C C . MET A 1 249 ? -71.855 6.807 131.442 1.00 72.06 249 MET A C 1
ATOM 1977 O O . MET A 1 249 ? -72.508 6.873 132.478 1.00 72.06 249 MET A O 1
ATOM 1981 N N . SER A 1 250 ? -70.521 6.860 131.441 1.00 70.25 250 SER A N 1
ATOM 1982 C CA . SER A 1 250 ? -69.709 7.046 132.652 1.00 70.25 250 SER A CA 1
ATOM 1983 C C . SER A 1 250 ? -70.033 8.361 133.367 1.00 70.25 250 SER A C 1
ATOM 1985 O O . SER A 1 250 ? -70.223 8.361 134.581 1.00 70.25 250 SER A O 1
ATOM 1987 N N . ALA A 1 251 ? -70.166 9.468 132.631 1.00 68.75 251 ALA A N 1
ATOM 1988 C CA . ALA A 1 251 ? -70.534 10.758 133.205 1.00 68.75 251 ALA A CA 1
ATOM 1989 C C . ALA A 1 251 ? -71.958 10.752 133.786 1.00 68.75 251 ALA A C 1
ATOM 1991 O O . ALA A 1 251 ? -72.196 11.364 134.825 1.00 68.75 251 ALA A O 1
ATOM 1992 N N . ARG A 1 252 ? -72.907 10.043 133.154 1.00 71.44 252 ARG A N 1
ATOM 1993 C CA . ARG A 1 252 ? -74.248 9.825 133.720 1.00 71.44 252 ARG A CA 1
ATOM 1994 C C . ARG A 1 252 ? -74.184 9.007 135.006 1.00 71.44 252 ARG A C 1
ATOM 1996 O O . ARG A 1 252 ? -74.755 9.443 135.995 1.00 71.44 252 ARG A O 1
ATOM 2003 N N . TYR A 1 253 ? -73.439 7.902 135.006 1.00 65.88 253 TYR A N 1
ATOM 2004 C CA . TYR A 1 253 ? -73.288 7.029 136.172 1.00 65.88 253 TYR A CA 1
ATOM 2005 C C . TYR A 1 253 ? -72.621 7.753 137.350 1.00 65.88 253 TYR A C 1
ATOM 2007 O O . TYR A 1 253 ? -73.087 7.650 138.476 1.00 65.88 253 TYR A O 1
ATOM 2015 N N . SER A 1 254 ? -71.585 8.559 137.089 1.00 62.94 254 SER A N 1
ATOM 2016 C CA . SER A 1 254 ? -70.933 9.386 138.114 1.00 62.94 254 SER A CA 1
ATOM 2017 C C . SER A 1 254 ? -71.885 10.437 138.687 1.00 62.94 254 SER A C 1
ATOM 2019 O O . SER A 1 254 ? -71.886 10.682 139.887 1.00 62.94 254 SER A O 1
ATOM 2021 N N . LYS A 1 255 ? -72.729 11.041 137.841 1.00 64.62 255 LYS A N 1
ATOM 2022 C CA . LYS A 1 255 ? -73.738 12.011 138.281 1.00 64.62 255 LYS A CA 1
ATOM 2023 C C . LYS A 1 255 ? -74.849 11.352 139.107 1.00 64.62 255 LYS A C 1
ATOM 2025 O O . LYS A 1 255 ? -75.407 11.992 139.990 1.00 64.62 255 LYS A O 1
ATOM 2030 N N . GLU A 1 256 ? -75.167 10.096 138.814 1.00 59.72 256 GLU A N 1
ATOM 2031 C CA . GLU A 1 256 ? -76.137 9.277 139.547 1.00 59.72 256 GLU A CA 1
ATOM 2032 C C . GLU A 1 256 ? -75.561 8.794 140.896 1.00 59.72 256 GLU A C 1
ATOM 2034 O O . GLU A 1 256 ? -76.263 8.826 141.903 1.00 59.72 256 GLU A O 1
ATOM 2039 N N . GLU A 1 257 ? -74.261 8.475 140.961 1.00 59.19 257 GLU A N 1
ATOM 2040 C CA . GLU A 1 257 ? -73.538 8.167 142.208 1.00 59.19 257 GLU A CA 1
ATOM 2041 C C . GLU A 1 257 ? -73.420 9.392 143.137 1.00 59.19 257 GLU A C 1
ATOM 2043 O O . GLU A 1 257 ? -73.619 9.271 144.347 1.00 59.19 257 GLU A O 1
ATOM 2048 N N . ASP A 1 258 ? -73.164 10.583 142.585 1.00 57.81 258 ASP A N 1
ATOM 2049 C CA . ASP A 1 258 ? -73.144 11.835 143.356 1.00 57.81 258 ASP A CA 1
ATOM 2050 C C . ASP A 1 258 ? -74.531 12.203 143.913 1.00 57.81 258 ASP A C 1
ATOM 2052 O O . ASP A 1 258 ? -74.631 12.784 144.994 1.00 57.81 258 ASP A O 1
ATOM 2056 N N . LEU A 1 259 ? -75.608 11.834 143.210 1.00 56.75 259 LEU A N 1
ATOM 2057 C CA . LEU A 1 259 ? -76.991 12.020 143.665 1.00 56.75 259 LEU A CA 1
ATOM 2058 C C . LEU A 1 259 ? -77.370 11.048 144.795 1.00 56.75 259 LEU A C 1
ATOM 2060 O O . LEU A 1 259 ? -78.057 11.451 145.727 1.00 56.75 259 LEU A O 1
ATOM 2064 N N . LEU A 1 260 ? -76.868 9.809 144.760 1.00 56.12 260 LEU A N 1
ATOM 2065 C CA . LEU A 1 260 ? -77.085 8.788 145.798 1.00 56.12 260 LEU A CA 1
ATOM 2066 C C . LEU A 1 260 ? -76.269 9.014 147.084 1.00 56.12 260 LEU A C 1
ATOM 2068 O O . LEU A 1 260 ? -76.563 8.402 148.105 1.00 56.12 260 LEU A O 1
ATOM 2072 N N . ARG A 1 261 ? -75.254 9.888 147.065 1.00 53.34 261 ARG A N 1
ATOM 2073 C CA . ARG A 1 261 ? -74.502 10.310 148.266 1.00 53.34 261 ARG A CA 1
ATOM 2074 C C . ARG A 1 261 ? -75.169 11.450 149.052 1.00 53.34 261 ARG A C 1
ATOM 2076 O O . ARG A 1 261 ? -74.651 11.827 150.103 1.00 53.34 261 ARG A O 1
ATOM 2083 N N . LEU A 1 262 ? -76.265 12.014 148.541 1.00 50.88 262 LEU A N 1
ATOM 2084 C CA . LEU A 1 262 ? -76.981 13.161 149.118 1.00 50.88 262 LEU A CA 1
ATOM 2085 C C . LEU A 1 262 ? -78.342 12.806 149.755 1.00 50.88 262 LEU A C 1
ATOM 2087 O O . LEU A 1 262 ? -79.054 13.717 150.177 1.00 50.88 262 LEU A O 1
ATOM 2091 N N . GLU A 1 263 ? -78.666 11.517 149.885 1.00 44.25 263 GLU A N 1
ATOM 2092 C CA . GLU A 1 263 ? -79.795 10.980 150.673 1.00 44.25 263 GLU A CA 1
ATOM 2093 C C . GLU A 1 263 ? -79.297 10.190 151.894 1.00 44.25 263 GLU A C 1
ATOM 2095 O O . GLU A 1 263 ? -79.990 10.235 152.938 1.00 44.25 263 GLU A O 1
#

Sequence (263 aa):
IVVAFYIKVNYPKVNYPDGVEPDSAEGKVLWEETMNSGGQAKYEDIQKVAQTVGCERATDIDKLRELFEAKFSEALKTAGKEMEFTKLYTDRLDFRDKIINVIGRDLNGYALEDVAIDYLEQTPLDKLDEHNVLDAEGIKKITVITSEQQELTNERDRAREIKINEQNQQASVQVEIENVDAEVGKRAQGVRDEEDKAKQSRAVQEVRANEEAEARKVVEAGRLKQETEALAAQEGIEVRAEDKDRAVMSARYSKEEDLLRLE

Foldseek 3Di:
DDKDWDKDQFDQDQDDPPPDDCPDPVNVVSVVVSQPPPPTHPPQLVVQLCVPQNPVRSPPPVSVCVLCVVQLVVLLVVLVVVDDLVCVVVVVVSSQVSSCVSSDQDDRSMGTDGMGDDDDDDDPLVPADCPDPVSVVVVVVVVVVVVVVVVVVVVVVVVVVVVVVVVVVVVVVVVVVVVVVVVVVVVVVVVVVVVVVVVVVVVVVVVVVVVVVVVVVVVVVVVVVVVVVVVVVVVVVVVVVVVVVVVVVVVVVVVVVVVVVVD

Secondary structure (DSSP, 8-state):
-EEEEEEEE------PPTT--TTSHHHHHHHHHHHHSTTS--HHHHHHHHHHT-TTTTT-HHHHHHHHHHHHHHHHHHHHHTS-HHHHHH-HHHHHHHHHHHH-SEEBTEEEEEEEEEE--PPPGGGS-TTSHHHHHHHHHHHHHHHHHHHHHHHHHHHHHHHHHHHHHHHHHHHHHHHHHHHHHHHHHHHHHHHHHHHHHHHHHHHHHHHHHHHHHHHHHHHHHHHHHHHHHHHHHHHHHHHHHHHHHHHHHHHHHHHHT--